Protein AF-A0A4Q4ZM94-F1 (afdb_monomer_lite)

Structure (mmCIF, N/CA/C/O backbone):
data_AF-A0A4Q4ZM94-F1
#
_entry.id   AF-A0A4Q4ZM94-F1
#
loop_
_atom_site.group_PDB
_atom_site.id
_atom_site.type_symbol
_atom_site.label_atom_id
_atom_site.label_alt_id
_atom_site.label_comp_id
_atom_site.label_asym_id
_atom_site.label_entity_id
_atom_site.label_seq_id
_atom_site.pdbx_PDB_ins_code
_atom_site.Cartn_x
_atom_site.Cartn_y
_atom_site.Cartn_z
_atom_site.occupancy
_atom_site.B_iso_or_equiv
_atom_site.auth_seq_id
_atom_site.auth_comp_id
_atom_site.auth_asym_id
_atom_site.auth_atom_id
_atom_site.pdbx_PDB_model_num
ATOM 1 N N . MET A 1 1 ? 15.768 0.809 -56.811 1.00 46.03 1 MET A N 1
ATOM 2 C CA . MET A 1 1 ? 16.230 0.580 -55.424 1.00 46.03 1 MET A CA 1
ATOM 3 C C . MET A 1 1 ? 17.385 1.538 -55.187 1.00 46.03 1 MET A C 1
ATOM 5 O O . MET A 1 1 ? 18.367 1.448 -55.907 1.00 46.03 1 MET A O 1
ATOM 9 N N . SER A 1 2 ? 17.204 2.541 -54.324 1.00 48.97 2 SER A N 1
ATOM 10 C CA . SER A 1 2 ? 18.211 3.587 -54.093 1.00 48.97 2 SER A CA 1
ATOM 11 C C . SER A 1 2 ? 19.224 3.093 -53.065 1.00 48.97 2 SER A C 1
ATOM 13 O O . SER A 1 2 ? 18.814 2.610 -52.009 1.00 48.97 2 SER A O 1
ATOM 15 N N . ASN A 1 3 ? 20.519 3.179 -53.374 1.00 47.28 3 ASN A N 1
ATOM 16 C CA . ASN A 1 3 ? 21.573 2.813 -52.430 1.00 47.28 3 ASN A CA 1
ATOM 17 C C . ASN A 1 3 ? 21.466 3.678 -51.160 1.00 47.28 3 ASN A C 1
ATOM 19 O O . ASN A 1 3 ? 21.222 4.885 -51.272 1.00 47.28 3 ASN A O 1
ATOM 23 N N . PRO A 1 4 ? 21.640 3.098 -49.958 1.00 44.06 4 PRO A N 1
ATOM 24 C CA . PRO A 1 4 ? 21.649 3.871 -48.724 1.00 44.06 4 PRO A CA 1
ATOM 25 C C . PRO A 1 4 ? 22.767 4.916 -48.789 1.00 44.06 4 PRO A C 1
ATOM 27 O O . PRO A 1 4 ? 23.898 4.609 -49.170 1.00 44.06 4 PRO A O 1
ATOM 30 N N . LYS A 1 5 ? 22.437 6.169 -48.447 1.00 54.44 5 LYS A N 1
ATOM 31 C CA . LYS A 1 5 ? 23.435 7.239 -48.333 1.00 54.44 5 LYS A CA 1
ATOM 32 C C . LYS A 1 5 ? 24.509 6.803 -47.325 1.00 54.44 5 LYS A C 1
ATOM 34 O O . LYS A 1 5 ? 24.139 6.319 -46.254 1.00 54.44 5 LYS A O 1
ATOM 39 N N . PRO A 1 6 ? 25.805 6.981 -47.635 1.00 52.34 6 PRO A N 1
ATOM 40 C CA . PRO A 1 6 ? 26.867 6.685 -46.686 1.00 52.34 6 PRO A CA 1
ATOM 41 C C . PRO A 1 6 ? 26.678 7.537 -45.428 1.00 52.34 6 PRO A C 1
ATOM 43 O O . PRO A 1 6 ? 26.369 8.729 -45.517 1.00 52.34 6 PRO A O 1
ATOM 46 N N . LEU A 1 7 ? 26.829 6.903 -44.263 1.00 46.50 7 LEU A N 1
ATOM 47 C CA . LEU A 1 7 ? 26.848 7.604 -42.983 1.00 46.50 7 LEU A CA 1
ATOM 48 C C . LEU A 1 7 ? 27.987 8.638 -43.004 1.00 46.50 7 LEU A C 1
ATOM 50 O O . LEU A 1 7 ? 29.055 8.341 -43.549 1.00 46.50 7 LEU A O 1
ATOM 54 N N . PRO A 1 8 ? 27.774 9.848 -42.459 1.00 54.12 8 PRO A N 1
ATOM 55 C CA . PRO A 1 8 ? 28.824 10.850 -42.387 1.00 54.12 8 PRO A CA 1
ATOM 56 C C . PRO A 1 8 ? 30.014 10.306 -41.593 1.00 54.12 8 PRO A C 1
ATOM 58 O O . PRO A 1 8 ? 29.854 9.622 -40.582 1.00 54.12 8 PRO A O 1
ATOM 61 N N . ASP A 1 9 ? 31.203 10.604 -42.103 1.00 55.50 9 ASP A N 1
ATOM 62 C CA . ASP A 1 9 ? 32.487 10.237 -41.521 1.00 55.50 9 ASP A CA 1
ATOM 63 C C . ASP A 1 9 ? 32.567 10.712 -40.063 1.00 55.50 9 ASP A C 1
ATOM 65 O O . ASP A 1 9 ? 32.476 11.911 -39.792 1.00 55.50 9 ASP A O 1
ATOM 69 N N . ARG A 1 10 ? 32.709 9.763 -39.128 1.00 45.72 10 ARG A N 1
ATOM 70 C CA . ARG A 1 10 ? 32.770 10.018 -37.678 1.00 45.72 10 ARG A CA 1
ATOM 71 C C . ARG A 1 10 ? 33.860 11.023 -37.315 1.00 45.72 10 ARG A C 1
ATOM 73 O O . ARG A 1 10 ? 33.633 11.859 -36.451 1.00 45.72 10 ARG A O 1
ATOM 80 N N . THR A 1 11 ? 34.965 11.027 -38.056 1.00 54.66 11 THR A N 1
ATOM 81 C CA . THR A 1 11 ? 36.080 11.955 -37.821 1.00 54.66 11 THR A CA 1
ATOM 82 C C . THR A 1 11 ? 35.715 13.421 -38.083 1.00 54.66 11 THR A C 1
ATOM 84 O O . THR A 1 11 ? 36.400 14.327 -37.612 1.00 54.66 11 THR A O 1
ATOM 87 N N . LYS A 1 12 ? 34.605 13.683 -38.796 1.00 54.44 12 LYS A N 1
ATOM 88 C CA . LYS A 1 12 ? 34.050 15.030 -39.016 1.00 54.44 12 LYS A CA 1
ATOM 89 C C . LYS A 1 12 ? 33.144 15.533 -37.887 1.00 54.44 12 LYS A C 1
ATOM 91 O O . LYS A 1 12 ? 32.704 16.677 -37.929 1.00 54.44 12 LYS A O 1
ATOM 96 N N . LEU A 1 13 ? 32.826 14.683 -36.912 1.00 49.69 13 LEU A N 1
ATOM 97 C CA . LEU A 1 13 ? 32.015 15.034 -35.741 1.00 49.69 13 LEU A CA 1
ATOM 98 C C . LEU A 1 13 ? 32.873 15.268 -34.492 1.00 49.69 13 LEU A C 1
ATOM 100 O O . LEU A 1 13 ? 32.433 15.990 -33.601 1.00 49.69 13 LEU A O 1
ATOM 104 N N . ASP A 1 14 ? 34.101 14.741 -34.464 1.00 50.81 14 ASP A N 1
ATOM 105 C CA . ASP A 1 14 ? 35.009 14.812 -33.308 1.00 50.81 14 ASP A CA 1
ATOM 106 C C . ASP A 1 14 ? 35.436 16.248 -32.945 1.00 50.81 14 ASP A C 1
ATOM 108 O O . ASP A 1 14 ? 35.835 16.507 -31.822 1.00 50.81 14 ASP A O 1
ATOM 112 N N . HIS A 1 15 ? 35.306 17.215 -33.858 1.00 55.59 15 HIS A N 1
ATOM 113 C CA . HIS A 1 15 ? 35.577 18.640 -33.594 1.00 55.59 15 HIS A CA 1
ATOM 114 C C . HIS A 1 15 ? 34.330 19.464 -33.239 1.00 55.59 15 HIS A C 1
ATOM 116 O O . HIS A 1 15 ? 34.450 20.645 -32.913 1.00 55.59 15 HIS A O 1
ATOM 122 N N . LEU A 1 16 ? 33.129 18.881 -33.330 1.00 50.41 16 LEU A N 1
ATOM 123 C CA . LEU A 1 16 ? 31.867 19.546 -32.970 1.00 50.41 16 LEU A CA 1
ATOM 124 C C . LEU A 1 16 ? 31.443 19.267 -31.525 1.00 50.41 16 LEU A C 1
ATOM 126 O O . LEU A 1 16 ? 30.576 19.963 -30.997 1.00 50.41 16 LEU A O 1
ATOM 130 N N . LEU A 1 17 ? 32.055 18.272 -30.890 1.00 48.59 17 LEU A N 1
ATOM 131 C CA . LEU A 1 17 ? 31.957 18.037 -29.461 1.00 48.59 17 LEU A CA 1
ATOM 132 C C . LEU A 1 17 ? 33.301 18.469 -28.876 1.00 48.59 17 LEU A C 1
ATOM 134 O O . LEU A 1 17 ? 34.297 17.820 -29.177 1.00 48.59 17 LEU A O 1
ATOM 138 N N . PRO A 1 18 ? 33.386 19.579 -28.119 1.00 50.53 18 PRO A N 1
ATOM 139 C CA . PRO A 1 18 ? 34.608 19.853 -27.377 1.00 50.53 18 PRO A CA 1
ATOM 140 C C . PRO A 1 18 ? 34.917 18.625 -26.519 1.00 50.53 18 PRO A C 1
ATOM 142 O O . PRO A 1 18 ? 33.978 18.029 -25.982 1.00 50.53 18 PRO A O 1
ATOM 145 N N . ASP A 1 19 ? 36.199 18.260 -26.422 1.00 46.09 19 ASP A N 1
ATOM 146 C CA . ASP A 1 19 ? 36.710 17.274 -25.470 1.00 46.09 19 ASP A CA 1
ATOM 147 C C . ASP A 1 19 ? 36.310 17.727 -24.062 1.00 46.09 19 ASP A C 1
ATOM 149 O O . ASP A 1 19 ? 37.039 18.414 -23.347 1.00 46.09 19 ASP A O 1
ATOM 153 N N . TYR A 1 20 ? 35.086 17.390 -23.673 1.00 46.75 20 TYR A N 1
ATOM 154 C CA . TYR A 1 20 ? 34.721 17.301 -22.287 1.00 46.75 20 TYR A CA 1
ATOM 155 C C . TYR A 1 20 ? 35.464 16.063 -21.804 1.00 46.75 20 TYR A C 1
ATOM 157 O O . TYR A 1 20 ? 34.941 14.950 -21.857 1.00 46.75 20 TYR A O 1
ATOM 165 N N . ASP A 1 21 ? 36.679 16.281 -21.300 1.00 44.31 21 ASP A N 1
ATOM 166 C CA . ASP A 1 21 ? 37.118 15.586 -20.099 1.00 44.31 21 ASP A CA 1
ATOM 167 C C . ASP A 1 21 ? 36.025 15.860 -19.065 1.00 44.31 21 ASP A C 1
ATOM 169 O O . ASP A 1 21 ? 36.088 16.811 -18.288 1.00 44.31 21 ASP A O 1
ATOM 173 N N . VAL A 1 22 ? 34.941 15.085 -19.129 1.00 45.62 22 VAL A N 1
ATOM 174 C CA . VAL A 1 22 ? 34.092 14.862 -17.978 1.00 45.62 22 VAL A CA 1
ATOM 175 C C . VAL A 1 22 ? 35.078 14.157 -17.059 1.00 45.62 22 VAL A C 1
ATOM 177 O O . VAL A 1 22 ? 35.429 13.010 -17.355 1.00 45.62 22 VAL A O 1
ATOM 180 N N . PRO A 1 23 ? 35.592 14.812 -15.991 1.00 44.03 23 PRO A N 1
ATOM 181 C CA . PRO A 1 23 ? 36.178 14.018 -14.914 1.00 44.03 23 PRO A CA 1
ATOM 182 C C . PRO A 1 23 ? 35.120 12.956 -14.650 1.00 44.03 23 PRO A C 1
ATOM 184 O O . PRO A 1 23 ? 33.963 13.332 -14.698 1.00 44.03 23 PRO A O 1
ATOM 187 N N . GLU A 1 24 ? 35.396 11.673 -14.457 1.00 43.06 24 GLU A N 1
ATOM 188 C CA . GLU A 1 24 ? 34.339 10.857 -13.864 1.00 43.06 24 GLU A CA 1
ATOM 189 C C . GLU A 1 24 ? 34.094 11.488 -12.476 1.00 43.06 24 GLU A C 1
ATOM 191 O O . GLU A 1 24 ? 34.883 11.190 -11.574 1.00 43.06 24 GLU A O 1
ATOM 196 N N . PRO A 1 25 ? 33.053 12.323 -12.183 1.00 44.56 25 PRO A N 1
ATOM 197 C CA . PRO A 1 25 ? 32.464 12.076 -10.900 1.00 44.56 25 PRO A CA 1
ATOM 198 C C . PRO A 1 25 ? 32.023 10.626 -11.077 1.00 44.56 25 PRO A C 1
ATOM 200 O O . PRO A 1 25 ? 31.319 10.295 -12.040 1.00 44.56 25 PRO A O 1
ATOM 203 N N . ALA A 1 26 ? 32.496 9.728 -10.216 1.00 42.19 26 ALA A N 1
ATOM 204 C CA . ALA A 1 26 ? 31.703 8.546 -9.932 1.00 42.19 26 ALA A CA 1
ATOM 205 C C . ALA A 1 26 ? 30.267 9.066 -9.892 1.00 42.19 26 ALA A C 1
ATOM 207 O O . ALA A 1 26 ? 30.047 9.989 -9.115 1.00 42.19 26 ALA A O 1
ATOM 208 N N . LEU A 1 27 ? 29.414 8.672 -10.853 1.00 43.38 27 LEU A N 1
ATOM 209 C CA . LEU A 1 27 ? 28.054 9.192 -11.004 1.00 43.38 27 LEU A CA 1
ATOM 210 C C . LEU A 1 27 ? 27.432 9.072 -9.627 1.00 43.38 27 LEU A C 1
ATOM 212 O O . LEU A 1 27 ? 27.046 7.964 -9.238 1.00 43.38 27 LEU A O 1
ATOM 216 N N . ASP A 1 28 ? 27.501 10.160 -8.861 1.00 47.09 28 ASP A N 1
ATOM 217 C CA . ASP A 1 28 ? 27.367 10.051 -7.422 1.00 47.09 28 ASP A CA 1
ATOM 218 C C . ASP A 1 28 ? 25.927 9.638 -7.277 1.00 47.09 28 ASP A C 1
ATOM 220 O O . ASP A 1 28 ? 25.029 10.283 -7.836 1.00 47.09 28 ASP A O 1
ATOM 224 N N . ARG A 1 29 ? 25.711 8.454 -6.696 1.00 53.53 29 ARG A N 1
ATOM 225 C CA . ARG A 1 29 ? 24.351 7.943 -6.606 1.00 53.53 29 ARG A CA 1
ATOM 226 C C . ARG A 1 29 ? 23.570 9.042 -5.901 1.00 53.53 29 ARG A C 1
ATOM 228 O O . ARG A 1 29 ? 24.022 9.453 -4.830 1.00 53.53 29 ARG A O 1
ATOM 235 N N . PRO A 1 30 ? 22.460 9.521 -6.493 1.00 60.09 30 PRO A N 1
ATOM 236 C CA . PRO A 1 30 ? 21.694 10.597 -5.894 1.00 60.09 30 PRO A CA 1
ATOM 237 C C . PRO A 1 30 ? 21.456 10.236 -4.432 1.00 60.09 30 PRO A C 1
ATOM 239 O O . PRO A 1 30 ? 21.175 9.069 -4.112 1.00 60.09 30 PRO A O 1
ATOM 242 N N . THR A 1 31 ? 21.654 11.205 -3.542 1.00 66.44 31 THR A N 1
ATOM 243 C CA . THR A 1 31 ? 21.471 10.979 -2.111 1.00 66.44 31 THR A CA 1
ATOM 244 C C . THR A 1 31 ? 20.039 10.493 -1.855 1.00 66.44 31 THR A C 1
ATOM 246 O O . THR A 1 31 ? 19.162 10.583 -2.717 1.00 66.44 31 THR A O 1
ATOM 249 N N . SER A 1 32 ? 19.745 9.956 -0.668 1.00 66.38 32 SER A N 1
ATOM 250 C CA . SER A 1 32 ? 18.358 9.589 -0.327 1.00 66.38 32 SER A CA 1
ATOM 251 C C . SER A 1 32 ? 17.373 10.748 -0.517 1.00 66.38 32 SER A C 1
ATOM 253 O O . SER A 1 32 ? 16.194 10.525 -0.798 1.00 66.38 32 SER A O 1
ATOM 255 N N . ASP A 1 33 ? 17.870 11.973 -0.360 1.00 69.25 33 ASP A N 1
ATOM 256 C CA . ASP A 1 33 ? 17.103 13.206 -0.422 1.00 69.25 33 ASP A CA 1
ATOM 257 C C . ASP A 1 33 ? 16.771 13.541 -1.874 1.00 69.25 33 ASP A C 1
ATOM 259 O O . ASP A 1 33 ? 15.589 13.667 -2.202 1.00 69.25 33 ASP A O 1
ATOM 263 N N . ASP A 1 34 ? 17.785 13.494 -2.739 1.00 81.56 34 ASP A N 1
ATOM 264 C CA . ASP A 1 34 ? 17.640 13.645 -4.188 1.00 81.56 34 ASP A CA 1
ATOM 265 C C . ASP A 1 34 ? 16.718 12.561 -4.766 1.00 81.56 34 ASP A C 1
ATOM 267 O O . ASP A 1 34 ? 15.866 12.830 -5.608 1.00 81.56 34 ASP A O 1
ATOM 271 N N . ARG A 1 35 ? 16.829 11.315 -4.285 1.00 88.00 35 ARG A N 1
ATOM 272 C CA . ARG A 1 35 ? 15.989 10.200 -4.756 1.00 88.00 35 ARG A CA 1
ATOM 273 C C . ARG A 1 35 ? 14.516 10.393 -4.397 1.00 88.00 35 ARG A C 1
ATOM 275 O O . ARG A 1 35 ? 13.655 10.066 -5.212 1.00 88.00 35 ARG A O 1
ATOM 282 N N . LEU A 1 36 ? 14.204 10.898 -3.198 1.00 90.81 36 LEU A N 1
ATOM 283 C CA . LEU A 1 36 ? 12.814 11.181 -2.821 1.0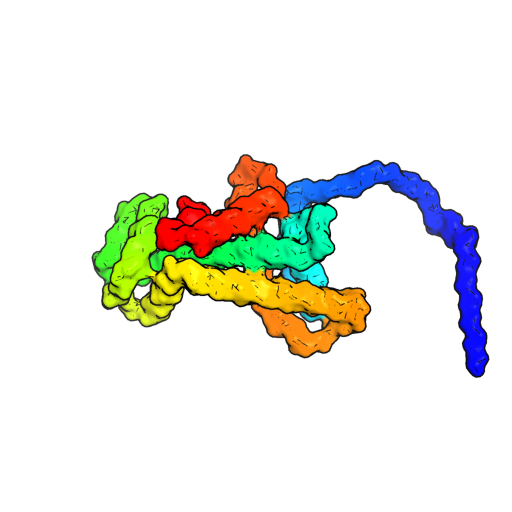0 90.81 36 LEU A CA 1
ATOM 284 C C . LEU A 1 36 ? 12.243 12.351 -3.624 1.00 90.81 36 LEU A C 1
ATOM 286 O O . LEU A 1 36 ? 11.105 12.265 -4.079 1.00 90.81 36 LEU A O 1
ATOM 290 N N . GLU A 1 37 ? 13.011 13.422 -3.790 1.00 90.75 37 GLU A N 1
ATOM 291 C CA . GLU A 1 37 ? 12.590 14.587 -4.568 1.00 90.75 37 GLU A CA 1
ATOM 292 C C . GLU A 1 37 ? 12.308 14.197 -6.023 1.00 90.75 37 GLU A C 1
ATOM 294 O O . GLU A 1 37 ? 11.180 14.360 -6.493 1.00 90.75 37 GLU A O 1
ATOM 299 N N . VAL A 1 38 ? 13.257 13.516 -6.675 1.00 91.56 38 VAL A N 1
ATOM 300 C CA . VAL A 1 38 ? 13.094 12.977 -8.036 1.00 91.56 38 VAL A CA 1
ATOM 301 C C . VAL A 1 38 ? 11.876 12.058 -8.136 1.00 91.56 38 VAL A C 1
ATOM 303 O O . VAL A 1 38 ? 11.132 12.112 -9.118 1.00 91.56 38 VAL A O 1
ATOM 306 N N . ALA A 1 39 ? 11.634 11.211 -7.132 1.00 94.50 39 ALA A N 1
ATOM 307 C CA . ALA A 1 39 ? 10.471 10.332 -7.103 1.00 94.50 39 ALA A CA 1
ATOM 308 C C . ALA A 1 39 ? 9.145 11.106 -7.057 1.00 94.50 39 ALA A C 1
ATOM 310 O O . ALA A 1 39 ? 8.213 10.753 -7.786 1.00 94.50 39 ALA A O 1
ATOM 311 N N . VAL A 1 40 ? 9.062 12.147 -6.222 1.00 94.25 40 VAL A N 1
ATOM 312 C CA . VAL A 1 40 ? 7.880 13.013 -6.095 1.00 94.25 40 VAL A CA 1
ATOM 313 C C . VAL A 1 40 ? 7.627 13.775 -7.394 1.00 94.25 40 VAL A C 1
ATOM 315 O O . VAL A 1 40 ? 6.503 13.748 -7.901 1.00 94.25 40 VAL A O 1
ATOM 318 N N . GLU A 1 41 ? 8.659 14.388 -7.970 1.00 94.44 41 GLU A N 1
ATOM 319 C CA . GLU A 1 41 ? 8.564 15.104 -9.247 1.00 94.44 41 GLU A CA 1
ATOM 320 C C . GLU A 1 41 ? 8.141 14.172 -10.388 1.00 94.44 41 GLU A C 1
ATOM 322 O O . GLU A 1 41 ? 7.242 14.494 -11.166 1.00 94.44 41 GLU A O 1
ATOM 327 N N . SER A 1 42 ? 8.717 12.968 -10.444 1.00 95.19 42 SER A N 1
ATOM 328 C CA . SER A 1 42 ? 8.389 11.961 -11.460 1.00 95.19 42 SER A CA 1
ATOM 329 C C . SER A 1 42 ? 6.927 11.516 -11.383 1.00 95.19 42 SER A C 1
ATOM 331 O O . SER A 1 42 ? 6.277 11.356 -12.417 1.00 95.19 42 SER A O 1
ATOM 333 N N . ILE A 1 43 ? 6.367 11.357 -10.177 1.00 95.88 43 ILE A N 1
ATOM 334 C CA . ILE A 1 43 ? 4.939 11.046 -10.002 1.00 95.88 43 ILE A CA 1
ATOM 335 C C . ILE A 1 43 ? 4.068 12.204 -10.500 1.00 95.88 43 ILE A C 1
ATOM 337 O O . ILE A 1 43 ? 3.089 11.971 -11.213 1.00 95.88 43 ILE A O 1
ATOM 341 N N . GLN A 1 44 ? 4.405 13.447 -10.147 1.00 94.94 44 GLN A N 1
ATOM 342 C CA . GLN A 1 44 ? 3.649 14.623 -10.590 1.00 94.94 44 GLN A CA 1
ATOM 343 C C . GLN A 1 44 ? 3.663 14.746 -12.117 1.00 94.94 44 GLN A C 1
ATOM 345 O O . GLN A 1 44 ? 2.610 14.903 -12.740 1.00 94.94 44 GLN A O 1
ATOM 350 N N . ALA A 1 45 ? 4.836 14.585 -12.729 1.00 94.62 45 ALA A N 1
ATOM 351 C CA . ALA A 1 45 ? 4.991 14.584 -14.175 1.00 94.62 45 ALA A CA 1
ATOM 352 C C . ALA A 1 45 ? 4.214 13.431 -14.836 1.00 94.62 45 ALA A C 1
ATOM 354 O O . ALA A 1 45 ? 3.558 13.639 -15.859 1.00 94.62 45 ALA A O 1
ATOM 355 N N . ALA A 1 46 ? 4.198 12.236 -14.233 1.00 95.56 46 ALA A N 1
ATOM 356 C CA . ALA A 1 46 ? 3.412 11.104 -14.722 1.00 95.56 46 ALA A CA 1
ATOM 357 C C . ALA A 1 46 ? 1.906 11.390 -14.742 1.00 95.56 46 ALA A C 1
ATOM 359 O O . ALA A 1 46 ? 1.237 11.083 -15.731 1.00 95.56 46 ALA A O 1
ATOM 360 N N . ILE A 1 47 ? 1.378 12.002 -13.679 1.00 93.25 47 ILE A N 1
ATOM 361 C CA . ILE A 1 47 ? -0.039 12.379 -13.584 1.00 93.25 47 ILE A CA 1
ATOM 362 C C . ILE A 1 47 ? -0.407 13.388 -14.679 1.00 93.25 47 ILE A C 1
ATOM 364 O O . ILE A 1 47 ? -1.472 13.263 -15.283 1.00 93.25 47 ILE A O 1
ATOM 368 N N . LEU A 1 48 ? 0.471 14.356 -14.957 1.00 94.25 48 LEU A N 1
ATOM 369 C CA . LEU A 1 48 ? 0.241 15.382 -15.977 1.00 94.25 48 LEU A CA 1
ATOM 370 C C . LEU A 1 48 ? 0.347 14.837 -17.407 1.00 94.25 48 LEU A C 1
ATOM 372 O O . LEU A 1 48 ? -0.464 15.195 -18.258 1.00 94.25 48 LEU A O 1
ATOM 376 N N . ALA A 1 49 ? 1.333 13.981 -17.684 1.00 91.94 49 ALA A N 1
ATOM 377 C CA . ALA A 1 49 ? 1.584 13.483 -19.034 1.00 91.94 49 ALA A CA 1
ATOM 378 C C . ALA A 1 49 ? 0.590 12.393 -19.468 1.00 91.94 49 ALA A C 1
ATOM 380 O O . ALA A 1 49 ? 0.162 12.361 -20.623 1.00 91.94 49 ALA A O 1
ATOM 381 N N . GLY A 1 50 ? 0.240 11.475 -18.560 1.00 90.12 50 GLY A N 1
ATOM 382 C CA . GLY A 1 50 ? -0.557 10.292 -18.884 1.00 90.12 50 GLY A CA 1
ATOM 383 C C . GLY A 1 50 ? 0.128 9.329 -19.872 1.00 90.12 50 GLY A C 1
ATOM 384 O O . GLY A 1 50 ? 1.311 9.449 -20.205 1.00 90.12 50 GLY A O 1
ATOM 385 N N . GLY A 1 51 ? -0.630 8.326 -20.328 1.00 92.44 51 GLY A N 1
ATOM 386 C CA . GLY A 1 51 ? -0.230 7.416 -21.406 1.00 92.44 51 GLY A CA 1
ATOM 387 C C . GLY A 1 51 ? 1.156 6.781 -21.236 1.00 92.44 51 GLY A C 1
ATOM 388 O O . GLY A 1 51 ? 1.549 6.348 -20.153 1.00 92.44 51 GLY A O 1
ATOM 389 N N . ALA A 1 52 ? 1.894 6.677 -22.341 1.00 94.06 52 ALA A N 1
ATOM 390 C CA . ALA A 1 52 ? 3.171 5.971 -22.374 1.00 94.06 52 ALA A CA 1
ATOM 391 C C . ALA A 1 52 ? 4.250 6.626 -21.492 1.00 94.06 52 ALA A C 1
ATOM 393 O O . ALA A 1 52 ? 5.006 5.933 -20.809 1.00 94.06 52 ALA A O 1
ATOM 394 N N . ALA A 1 53 ? 4.279 7.960 -21.467 1.00 94.31 53 ALA A N 1
ATOM 395 C CA . ALA A 1 53 ? 5.218 8.725 -20.659 1.00 94.31 53 ALA A CA 1
ATOM 396 C C . ALA A 1 53 ? 4.993 8.478 -19.158 1.00 94.31 53 ALA A C 1
ATOM 398 O O . ALA A 1 53 ? 5.952 8.234 -18.426 1.00 94.31 53 ALA A O 1
ATOM 399 N N . ALA A 1 54 ? 3.731 8.440 -18.713 1.00 96.06 54 ALA A N 1
ATOM 400 C CA . ALA A 1 54 ? 3.389 8.135 -17.326 1.00 96.06 54 ALA A CA 1
ATOM 401 C C . ALA A 1 54 ? 3.886 6.755 -16.883 1.00 96.06 54 ALA A C 1
ATOM 403 O O . ALA A 1 54 ? 4.430 6.630 -15.791 1.00 96.06 54 ALA A O 1
ATOM 404 N N . ALA A 1 55 ? 3.761 5.724 -17.725 1.00 96.12 55 ALA A N 1
ATOM 405 C CA . ALA A 1 55 ? 4.265 4.393 -17.377 1.00 96.12 55 ALA A CA 1
ATOM 406 C C . ALA A 1 55 ? 5.790 4.370 -17.208 1.00 96.12 55 ALA A C 1
ATOM 408 O O . ALA A 1 55 ? 6.291 3.728 -16.285 1.00 96.12 55 ALA A O 1
ATOM 409 N N . GLY A 1 56 ? 6.518 5.082 -18.075 1.00 94.81 56 GLY A N 1
ATOM 410 C CA . GLY A 1 56 ? 7.968 5.233 -17.958 1.00 94.81 56 GLY A CA 1
ATOM 411 C C . GLY A 1 56 ? 8.372 5.937 -16.663 1.00 94.81 56 GLY A C 1
ATOM 412 O O . GLY A 1 56 ? 9.203 5.416 -15.925 1.00 94.81 56 GLY A O 1
ATOM 413 N N . MET A 1 57 ? 7.740 7.073 -16.358 1.00 96.44 57 MET A N 1
ATOM 414 C CA . MET A 1 57 ? 8.040 7.868 -15.163 1.00 96.44 57 MET A CA 1
ATOM 415 C C . MET A 1 57 ? 7.678 7.146 -13.862 1.00 96.44 57 MET A C 1
ATOM 417 O O . MET A 1 57 ? 8.496 7.102 -12.951 1.00 96.44 57 MET A O 1
ATOM 421 N N . LEU A 1 58 ? 6.509 6.499 -13.784 1.00 97.62 58 LEU A N 1
ATOM 422 C CA . LEU A 1 58 ? 6.122 5.722 -12.599 1.00 97.62 58 LEU A CA 1
ATOM 423 C C . LEU A 1 58 ? 7.081 4.556 -12.343 1.00 97.62 58 LEU A C 1
ATOM 425 O O . LEU A 1 58 ? 7.413 4.274 -11.195 1.00 97.62 58 LEU A O 1
ATOM 429 N N . TRP A 1 59 ? 7.539 3.872 -13.396 1.00 97.19 59 TRP A N 1
ATOM 430 C CA . TRP A 1 59 ? 8.527 2.808 -13.228 1.00 97.19 59 TRP A CA 1
ATOM 431 C C . TRP A 1 59 ? 9.900 3.359 -12.832 1.00 97.19 59 TRP A C 1
ATOM 433 O O . TRP A 1 59 ? 10.549 2.795 -11.955 1.00 97.19 59 TRP A O 1
ATOM 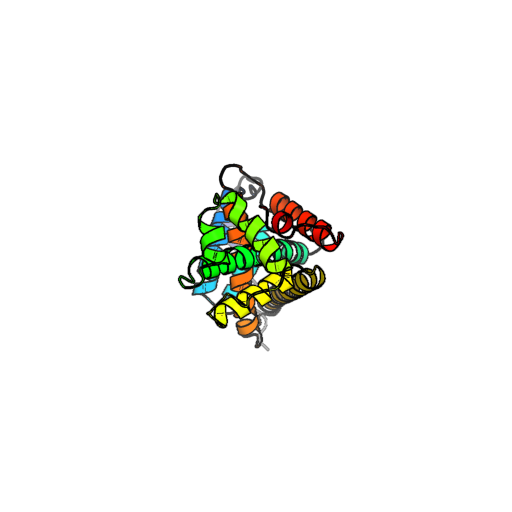443 N N . ALA A 1 60 ? 10.313 4.491 -13.409 1.00 94.44 60 ALA A N 1
ATOM 444 C CA . ALA A 1 60 ? 11.539 5.174 -13.012 1.00 94.44 60 ALA A CA 1
ATOM 445 C C . ALA A 1 60 ? 11.505 5.579 -11.531 1.00 94.44 60 ALA A C 1
ATOM 447 O O . ALA A 1 60 ? 12.505 5.400 -10.847 1.00 94.44 60 ALA A O 1
ATOM 448 N N . THR A 1 61 ? 10.359 6.021 -10.998 1.00 96.69 61 THR A N 1
ATOM 449 C CA . THR A 1 61 ? 10.166 6.254 -9.556 1.00 96.69 61 THR A CA 1
ATOM 450 C C . THR A 1 61 ? 10.427 4.989 -8.732 1.00 96.69 61 THR A C 1
ATOM 452 O O . THR A 1 61 ? 11.151 5.036 -7.735 1.00 96.69 61 THR A O 1
ATOM 455 N N . VAL A 1 62 ? 9.859 3.850 -9.146 1.00 96.88 62 VAL A N 1
ATOM 456 C CA . VAL A 1 62 ? 10.041 2.557 -8.464 1.00 96.88 62 VAL A CA 1
ATOM 457 C C . VAL A 1 62 ? 11.513 2.140 -8.468 1.00 96.88 62 VAL A C 1
ATOM 459 O O . VAL A 1 62 ? 12.051 1.779 -7.425 1.00 96.88 62 VAL A O 1
ATOM 462 N N . GLU A 1 63 ? 12.189 2.221 -9.614 1.00 94.06 63 GLU A N 1
ATOM 463 C CA . GLU A 1 63 ? 13.614 1.889 -9.725 1.00 94.06 63 GLU A CA 1
ATOM 464 C C . GLU A 1 63 ? 14.494 2.868 -8.946 1.00 94.06 63 GLU A C 1
ATOM 466 O O . GLU A 1 63 ? 15.427 2.442 -8.263 1.00 94.06 63 GLU A O 1
ATOM 471 N N . CYS A 1 64 ? 14.173 4.162 -9.012 1.00 92.31 64 CYS A N 1
ATOM 472 C CA . CYS A 1 64 ? 14.900 5.220 -8.330 1.00 92.31 64 CYS A CA 1
ATOM 473 C C . CYS A 1 64 ? 14.909 4.985 -6.828 1.00 92.31 64 CYS A C 1
ATOM 475 O O . CYS A 1 64 ? 15.973 5.089 -6.239 1.00 92.31 64 CYS A O 1
ATOM 477 N N . LEU A 1 65 ? 13.790 4.616 -6.200 1.00 92.94 65 LEU A N 1
ATOM 478 C CA . LEU A 1 65 ? 13.734 4.406 -4.748 1.00 92.94 65 LEU A CA 1
ATOM 479 C C . LEU A 1 65 ? 14.077 2.980 -4.325 1.00 92.94 65 LEU A C 1
ATOM 481 O O . LEU A 1 65 ? 14.779 2.780 -3.342 1.00 92.94 65 LEU A O 1
ATOM 485 N N . PHE A 1 66 ? 13.614 1.974 -5.054 1.00 93.62 66 PHE A N 1
ATOM 486 C CA . PHE A 1 66 ? 13.618 0.599 -4.555 1.00 93.62 66 PHE A CA 1
ATOM 487 C C . PHE A 1 66 ? 14.513 -0.335 -5.363 1.00 93.62 66 PHE A C 1
ATOM 489 O O . PHE A 1 66 ? 14.515 -1.536 -5.106 1.00 93.62 66 PHE A O 1
ATOM 496 N N . GLY A 1 67 ? 15.273 0.173 -6.336 1.00 91.31 67 GLY A N 1
ATOM 497 C CA . GLY A 1 67 ? 16.277 -0.594 -7.072 1.00 91.31 67 GLY A CA 1
ATOM 498 C C . GLY A 1 67 ? 17.592 -0.767 -6.306 1.00 91.31 67 GLY A C 1
ATOM 499 O O . GLY A 1 67 ? 18.047 0.139 -5.606 1.00 91.31 67 GLY A O 1
ATOM 500 N N . SER A 1 68 ? 18.223 -1.926 -6.485 1.00 87.31 68 SER A N 1
ATOM 501 C CA . SER A 1 68 ? 19.584 -2.236 -6.047 1.00 87.31 68 SER A CA 1
ATOM 502 C C . SER A 1 68 ? 20.481 -2.517 -7.253 1.00 87.31 68 SER A C 1
ATOM 504 O O . SER A 1 68 ? 20.041 -3.050 -8.272 1.00 87.31 68 SER A O 1
ATOM 506 N N . ALA A 1 69 ? 21.771 -2.199 -7.138 1.00 81.94 69 ALA A N 1
ATOM 507 C CA . ALA A 1 69 ? 22.755 -2.542 -8.167 1.00 81.94 69 ALA A CA 1
ATOM 508 C C . ALA A 1 69 ? 22.990 -4.059 -8.293 1.00 81.94 69 ALA A C 1
ATOM 510 O O . ALA A 1 69 ? 23.453 -4.507 -9.335 1.00 81.94 69 ALA A O 1
ATOM 511 N N . GLY A 1 70 ? 22.668 -4.830 -7.248 1.00 82.38 70 GLY A N 1
ATOM 512 C CA . GLY A 1 70 ? 22.784 -6.291 -7.234 1.00 82.38 70 GLY A CA 1
ATOM 513 C C . GLY A 1 70 ? 21.514 -7.037 -7.650 1.00 82.38 70 GLY A C 1
ATOM 514 O O . GLY A 1 70 ? 21.491 -8.258 -7.553 1.00 82.38 70 GLY A O 1
ATOM 515 N N . ASP A 1 71 ? 20.451 -6.341 -8.067 1.00 87.12 71 ASP A N 1
ATOM 516 C CA . ASP A 1 71 ? 19.229 -7.019 -8.503 1.00 87.12 71 ASP A CA 1
ATOM 517 C C . ASP A 1 71 ? 19.464 -7.769 -9.824 1.00 87.12 71 ASP A C 1
ATOM 519 O O . ASP A 1 71 ? 19.768 -7.157 -10.851 1.00 87.12 71 ASP A O 1
ATOM 523 N N . GLU A 1 72 ? 19.247 -9.086 -9.821 1.00 81.19 72 GLU A N 1
ATOM 524 C CA . GLU A 1 72 ? 19.359 -9.932 -11.022 1.00 81.19 72 GLU A CA 1
ATOM 525 C C . GLU A 1 72 ? 18.333 -9.562 -12.103 1.00 81.19 72 GLU A C 1
ATOM 527 O O . GLU A 1 72 ? 18.560 -9.751 -13.298 1.00 81.19 72 GLU A O 1
ATOM 532 N N . ASN A 1 73 ? 17.187 -9.012 -11.693 1.00 86.19 73 ASN A N 1
ATOM 533 C CA . ASN A 1 73 ? 16.173 -8.497 -12.595 1.00 86.19 73 ASN A CA 1
ATOM 534 C C . ASN A 1 73 ? 15.602 -7.173 -12.073 1.00 86.19 73 ASN A C 1
ATOM 536 O O . ASN A 1 73 ? 15.510 -6.930 -10.873 1.00 86.19 73 ASN A O 1
ATOM 540 N N . LYS A 1 74 ? 15.153 -6.311 -12.991 1.00 83.81 74 LYS A N 1
ATOM 541 C CA . LYS A 1 74 ? 14.535 -5.030 -12.617 1.00 83.81 74 LYS A CA 1
ATOM 542 C C . LYS A 1 74 ? 13.207 -5.193 -11.882 1.00 83.81 74 LYS A C 1
ATOM 544 O O . LYS A 1 74 ? 12.737 -4.235 -11.291 1.00 83.81 74 LYS A O 1
ATOM 549 N N . LEU A 1 75 ? 12.602 -6.379 -11.896 1.00 92.12 75 LEU A N 1
ATOM 550 C CA . LEU A 1 75 ? 11.321 -6.614 -11.242 1.00 92.12 75 LEU A CA 1
ATOM 551 C C . LEU A 1 75 ? 11.433 -6.651 -9.710 1.00 92.12 75 LEU A C 1
ATOM 553 O O . LEU A 1 75 ? 10.448 -6.336 -9.044 1.00 92.12 75 LEU A O 1
ATOM 557 N N . ALA A 1 76 ? 12.619 -6.931 -9.163 1.00 93.44 76 ALA A N 1
ATOM 558 C CA . ALA A 1 76 ? 12.887 -6.914 -7.725 1.00 93.44 76 ALA A CA 1
ATOM 559 C C . ALA A 1 76 ? 12.537 -5.567 -7.057 1.00 93.44 76 ALA A C 1
ATOM 561 O O . ALA A 1 76 ? 12.026 -5.538 -5.937 1.00 93.44 76 ALA A O 1
ATOM 562 N N . SER A 1 77 ? 12.732 -4.439 -7.753 1.00 94.25 77 SER A N 1
ATOM 563 C CA . SER A 1 77 ? 12.305 -3.122 -7.252 1.00 94.25 77 SER A CA 1
ATOM 564 C C . SER A 1 77 ? 10.780 -3.010 -7.157 1.00 94.25 77 SER A C 1
ATOM 566 O O . SER A 1 77 ? 10.259 -2.433 -6.205 1.00 94.25 77 SER A O 1
ATOM 568 N N . GLY A 1 78 ? 10.056 -3.615 -8.103 1.00 95.94 78 GLY A N 1
ATOM 569 C CA . GLY A 1 78 ? 8.598 -3.707 -8.092 1.00 95.94 78 GLY A CA 1
ATOM 570 C C . GLY A 1 78 ? 8.061 -4.606 -6.978 1.00 95.94 78 GLY A C 1
ATOM 571 O O . GLY A 1 78 ? 7.011 -4.306 -6.421 1.00 95.94 78 GLY A O 1
ATOM 572 N N . GLU A 1 79 ? 8.780 -5.672 -6.623 1.00 96.31 79 GLU A N 1
ATOM 573 C CA . GLU A 1 79 ? 8.442 -6.540 -5.485 1.00 96.31 79 GLU A CA 1
ATOM 574 C C . GLU A 1 79 ? 8.580 -5.794 -4.158 1.00 96.31 79 GLU A C 1
ATOM 576 O O . GLU A 1 79 ? 7.615 -5.711 -3.400 1.00 96.31 79 GLU A O 1
ATOM 581 N N . ARG A 1 80 ? 9.713 -5.119 -3.939 1.00 96.00 80 ARG A N 1
ATOM 582 C CA . ARG A 1 80 ? 9.912 -4.273 -2.752 1.00 96.00 80 ARG A CA 1
ATOM 583 C C . ARG A 1 80 ? 8.900 -3.127 -2.681 1.00 96.00 80 ARG A C 1
ATOM 585 O O . ARG A 1 80 ? 8.333 -2.862 -1.625 1.00 96.00 80 ARG A O 1
ATOM 592 N N . ALA A 1 81 ? 8.608 -2.474 -3.807 1.00 97.25 81 ALA A N 1
ATOM 593 C CA . ALA A 1 81 ? 7.576 -1.440 -3.863 1.00 97.25 81 ALA A CA 1
ATOM 594 C C . ALA A 1 81 ? 6.176 -1.985 -3.538 1.00 97.25 81 ALA A C 1
ATOM 596 O O . ALA A 1 81 ? 5.388 -1.281 -2.906 1.00 97.25 81 ALA A O 1
ATOM 597 N N . ALA A 1 82 ? 5.864 -3.222 -3.941 1.00 98.06 82 ALA A N 1
ATOM 598 C CA . ALA A 1 82 ? 4.596 -3.862 -3.611 1.00 98.06 82 ALA A CA 1
ATOM 599 C C . ALA A 1 82 ? 4.462 -4.104 -2.104 1.00 98.06 82 ALA A C 1
ATOM 601 O O . ALA A 1 82 ? 3.399 -3.843 -1.542 1.00 98.06 82 ALA A O 1
ATOM 602 N N . ASP A 1 83 ? 5.533 -4.538 -1.442 1.00 97.31 83 ASP A N 1
ATOM 603 C CA . ASP A 1 83 ? 5.540 -4.760 0.007 1.00 97.31 83 ASP A CA 1
ATOM 604 C C . ASP A 1 83 ? 5.325 -3.445 0.768 1.00 97.31 83 ASP A C 1
ATOM 606 O O . ASP A 1 83 ? 4.427 -3.344 1.610 1.00 97.31 83 ASP A O 1
ATOM 610 N N . VAL A 1 84 ? 6.064 -2.394 0.391 1.00 97.12 84 VAL A N 1
ATOM 611 C CA . VAL A 1 84 ? 5.902 -1.048 0.964 1.00 97.12 84 VAL A CA 1
ATOM 612 C C . VAL A 1 84 ? 4.480 -0.521 0.736 1.00 97.12 84 VAL A C 1
ATOM 614 O O . VAL A 1 84 ? 3.859 0.002 1.663 1.00 97.12 84 VAL A O 1
ATOM 617 N N . ALA A 1 85 ? 3.939 -0.657 -0.479 1.00 97.69 85 ALA A N 1
ATOM 618 C CA . ALA A 1 85 ? 2.582 -0.215 -0.803 1.00 97.69 85 ALA A CA 1
ATOM 619 C C . ALA A 1 85 ? 1.510 -1.008 -0.039 1.00 97.69 85 ALA A C 1
ATOM 621 O O . ALA A 1 85 ? 0.514 -0.425 0.384 1.00 97.69 85 ALA A O 1
ATOM 622 N N . THR A 1 86 ? 1.722 -2.306 0.186 1.00 96.94 86 THR A N 1
ATOM 623 C CA . THR A 1 86 ? 0.816 -3.161 0.972 1.00 96.94 86 THR A CA 1
ATOM 624 C C . THR A 1 86 ? 0.746 -2.681 2.419 1.00 96.94 86 THR A C 1
ATOM 626 O O . THR A 1 86 ? -0.343 -2.458 2.947 1.00 96.94 86 THR A O 1
ATOM 629 N N . ILE A 1 87 ? 1.898 -2.426 3.047 1.00 94.81 87 ILE A N 1
ATOM 630 C CA . ILE A 1 87 ? 1.947 -1.877 4.410 1.00 94.81 87 ILE A CA 1
ATOM 631 C C . ILE A 1 87 ? 1.330 -0.474 4.461 1.00 94.81 87 ILE A C 1
ATOM 633 O O . ILE A 1 87 ? 0.562 -0.159 5.374 1.00 94.81 87 ILE A O 1
ATOM 637 N N . ALA A 1 88 ? 1.619 0.370 3.466 1.00 94.81 88 ALA A N 1
ATOM 638 C CA . ALA A 1 88 ? 1.025 1.699 3.359 1.00 94.81 88 ALA A CA 1
ATOM 639 C C . ALA A 1 88 ? -0.509 1.636 3.275 1.00 94.81 88 ALA A C 1
ATOM 641 O O . ALA A 1 88 ? -1.186 2.443 3.915 1.00 94.81 88 ALA A O 1
ATOM 642 N N . TRP A 1 89 ? -1.047 0.666 2.532 1.00 94.69 89 TRP A N 1
ATOM 643 C CA . TRP A 1 89 ? -2.480 0.426 2.405 1.00 94.69 89 TRP A CA 1
ATOM 644 C C . TRP A 1 89 ? -3.101 0.011 3.737 1.00 94.69 89 TRP A C 1
ATOM 646 O O . TRP A 1 89 ? -4.034 0.663 4.199 1.00 94.69 89 TRP A O 1
ATOM 656 N N . VAL A 1 90 ? -2.551 -1.014 4.397 1.00 93.31 90 VAL A N 1
ATOM 657 C CA . VAL A 1 90 ? -3.029 -1.484 5.711 1.00 93.31 90 VAL A CA 1
ATOM 658 C C . VAL A 1 90 ? -3.042 -0.335 6.719 1.00 93.31 90 VAL A C 1
ATOM 660 O O . VAL A 1 90 ? -4.041 -0.089 7.400 1.00 93.31 90 VAL A O 1
ATOM 663 N N . ARG A 1 91 ? -1.949 0.433 6.770 1.00 92.44 91 ARG A N 1
ATOM 664 C CA . ARG A 1 91 ? -1.844 1.618 7.622 1.00 92.44 91 ARG A CA 1
ATOM 665 C C . ARG A 1 91 ? -2.919 2.646 7.271 1.00 92.44 91 ARG A C 1
ATOM 667 O O . ARG A 1 91 ? -3.562 3.182 8.174 1.00 92.44 91 ARG A O 1
ATOM 674 N N . TYR A 1 92 ? -3.119 2.951 5.991 1.00 92.31 92 TYR A N 1
ATOM 675 C CA . TYR A 1 92 ? -4.149 3.893 5.560 1.00 92.31 92 TYR A CA 1
ATOM 676 C C . TYR A 1 92 ? -5.544 3.440 5.996 1.00 92.31 92 TYR A C 1
ATOM 678 O O . TYR A 1 92 ? -6.250 4.226 6.628 1.00 92.31 92 TYR A O 1
ATOM 686 N N . ASP A 1 93 ? -5.911 2.186 5.734 1.00 92.19 93 ASP A N 1
ATOM 687 C CA . ASP A 1 93 ? -7.226 1.638 6.069 1.00 92.19 93 ASP A CA 1
ATOM 688 C C . ASP A 1 93 ? -7.507 1.709 7.568 1.00 92.19 93 ASP A C 1
ATOM 690 O O . ASP A 1 93 ? -8.590 2.148 7.970 1.00 92.19 93 ASP A O 1
ATOM 694 N N . LEU A 1 94 ? -6.513 1.381 8.399 1.00 91.38 94 LEU A N 1
ATOM 695 C CA . LEU A 1 94 ? -6.607 1.501 9.852 1.00 91.38 94 LEU A CA 1
ATOM 696 C C . LEU A 1 94 ? -6.910 2.942 10.291 1.00 91.38 94 LEU A C 1
ATOM 698 O O . LEU A 1 94 ? -7.885 3.188 11.003 1.00 91.38 94 LEU A O 1
ATOM 702 N N . ASN A 1 95 ? -6.114 3.921 9.846 1.00 92.06 95 ASN A N 1
ATOM 703 C CA . ASN A 1 95 ? -6.305 5.320 10.256 1.00 92.06 95 ASN A CA 1
ATOM 704 C C . ASN A 1 95 ? -7.571 5.936 9.675 1.00 92.06 95 ASN A C 1
ATOM 706 O O . ASN A 1 95 ? -8.248 6.717 10.348 1.00 92.06 95 ASN A O 1
ATOM 710 N N . HIS A 1 96 ? -7.869 5.635 8.412 1.00 92.50 96 HIS A N 1
ATOM 711 C CA . HIS A 1 96 ? -9.024 6.183 7.724 1.00 92.50 96 HIS A CA 1
ATOM 712 C C . HIS A 1 96 ? -10.310 5.695 8.387 1.00 92.50 96 HIS A C 1
ATOM 714 O O . HIS A 1 96 ? -11.192 6.506 8.686 1.00 92.50 96 HIS A O 1
ATOM 720 N N . THR A 1 97 ? -10.381 4.397 8.688 1.00 92.19 97 THR A N 1
ATOM 721 C CA . THR A 1 97 ? -11.531 3.779 9.353 1.00 92.19 97 THR A CA 1
ATOM 722 C C . THR A 1 97 ? -11.663 4.257 10.797 1.00 92.19 97 THR A C 1
ATOM 724 O O . THR A 1 97 ? -12.752 4.674 11.192 1.00 92.19 97 THR A O 1
ATOM 727 N N . LEU A 1 98 ? -10.560 4.314 11.557 1.00 92.00 98 LEU A N 1
ATOM 728 C CA . LEU A 1 98 ? -10.535 4.913 12.896 1.00 92.00 98 LEU A CA 1
ATOM 729 C C . LEU A 1 98 ? -11.068 6.353 12.865 1.00 92.00 98 LEU A C 1
ATOM 731 O O . LEU A 1 98 ? -11.962 6.717 13.627 1.00 92.00 98 LEU A O 1
ATOM 735 N N . GLY A 1 99 ? -10.563 7.179 11.948 1.00 91.00 99 GLY A N 1
ATOM 736 C CA . GLY A 1 99 ? -11.011 8.559 11.791 1.00 91.00 99 GLY A CA 1
ATOM 737 C C . GLY A 1 99 ? -12.488 8.670 11.406 1.00 91.00 99 GLY A C 1
ATOM 738 O O . GLY A 1 99 ? -13.178 9.568 11.888 1.00 91.00 99 GLY A O 1
ATOM 739 N N . ALA A 1 100 ? -12.987 7.774 10.552 1.00 90.25 100 ALA A N 1
ATOM 740 C CA . ALA A 1 100 ? -14.395 7.732 10.167 1.00 90.25 100 ALA A CA 1
ATOM 741 C C . ALA A 1 100 ? -15.301 7.370 11.352 1.00 90.25 100 ALA A C 1
ATOM 743 O O . ALA A 1 100 ? -16.321 8.030 11.551 1.00 90.25 100 ALA A O 1
ATOM 744 N N . LEU A 1 101 ? -14.905 6.390 12.168 1.00 88.19 101 LEU A N 1
ATOM 745 C CA . LEU A 1 101 ? -15.632 6.008 13.379 1.00 88.19 101 LEU A CA 1
ATOM 746 C C . LEU A 1 101 ? -15.637 7.130 14.425 1.00 88.19 101 LEU A C 1
ATOM 748 O O . LEU A 1 101 ? -16.695 7.453 14.952 1.00 88.19 101 LEU A O 1
ATOM 752 N N . LEU A 1 102 ? -14.496 7.787 14.663 1.00 88.25 102 LEU A N 1
ATOM 753 C CA . LEU A 1 102 ? -14.399 8.911 15.608 1.00 88.25 102 LEU A CA 1
ATOM 754 C C . LEU A 1 102 ? -15.264 10.117 15.206 1.00 88.25 102 LEU A C 1
ATOM 756 O O . LEU A 1 102 ? -15.716 10.868 16.071 1.00 88.25 102 LEU A O 1
ATOM 760 N N . ARG A 1 103 ? -15.475 10.327 13.899 1.00 86.38 103 ARG A N 1
ATOM 761 C CA . ARG A 1 103 ? -16.338 11.394 13.361 1.00 86.38 103 ARG A CA 1
ATOM 762 C C . ARG A 1 103 ? -17.814 11.011 13.296 1.00 86.38 103 ARG A C 1
ATOM 764 O O . ARG A 1 103 ? -18.634 11.890 13.041 1.00 86.38 103 ARG A O 1
ATOM 771 N N . ASN A 1 104 ? -18.169 9.746 13.512 1.00 76.94 104 ASN A N 1
ATOM 772 C CA . ASN A 1 104 ? -19.557 9.290 13.513 1.00 76.94 104 ASN A CA 1
ATOM 773 C C . ASN A 1 104 ? -20.252 9.700 14.829 1.00 76.94 104 ASN A C 1
ATOM 775 O O . ASN A 1 104 ? -20.595 8.865 15.665 1.00 76.94 104 ASN A O 1
ATOM 779 N N . GLN A 1 105 ? -20.410 11.015 15.026 1.00 58.31 105 GLN A N 1
ATOM 780 C CA . GLN A 1 105 ? -21.036 11.629 16.195 1.00 58.31 105 GLN A CA 1
ATOM 781 C C . GLN A 1 105 ? -22.520 11.239 16.241 1.00 58.31 105 GLN A C 1
ATOM 783 O O . GLN A 1 105 ? -23.339 11.721 15.461 1.00 58.31 105 GLN A O 1
ATOM 788 N N . GLY A 1 106 ? -22.853 10.302 17.123 1.00 56.94 106 GLY A N 1
ATOM 789 C CA . GLY A 1 106 ? -24.185 9.700 17.226 1.00 56.94 106 GLY A CA 1
ATOM 790 C C . GLY A 1 106 ? -24.181 8.325 17.893 1.00 56.94 106 GLY A C 1
ATOM 791 O O . GLY A 1 106 ? -25.246 7.840 18.270 1.00 56.94 106 GLY A O 1
ATOM 792 N N . ASP A 1 107 ? -23.005 7.717 18.059 1.00 60.69 107 ASP A N 1
ATOM 793 C CA . ASP A 1 107 ? -22.801 6.486 18.822 1.00 60.69 107 ASP A CA 1
ATOM 794 C C . ASP A 1 107 ? -22.233 6.802 20.227 1.00 60.69 107 ASP A C 1
ATOM 796 O O . ASP A 1 107 ? -21.073 7.215 20.337 1.00 60.69 107 ASP A O 1
ATOM 800 N N . PRO A 1 108 ? -23.029 6.651 21.304 1.00 61.44 108 PRO A N 1
ATOM 801 C CA . PRO A 1 108 ? -22.589 6.921 22.671 1.00 61.44 108 PRO A CA 1
ATOM 802 C C . PRO A 1 108 ? -21.663 5.840 23.256 1.00 61.44 108 PRO A C 1
ATOM 804 O O . PRO A 1 108 ? -21.137 6.045 24.345 1.00 61.44 108 PRO A O 1
ATOM 807 N N . GLY A 1 109 ? -21.455 4.707 22.575 1.00 72.81 109 GLY A N 1
ATOM 808 C CA . GLY A 1 109 ? -20.643 3.604 23.087 1.00 72.81 109 GLY A CA 1
ATOM 809 C C . GLY A 1 109 ? -19.171 3.729 22.704 1.00 72.81 109 GLY A C 1
ATOM 810 O O . GLY A 1 109 ? -18.340 4.227 23.466 1.00 72.81 109 GLY A O 1
ATOM 811 N N . TRP A 1 110 ? -18.831 3.257 21.504 1.00 81.81 110 TRP A N 1
ATOM 812 C CA . TRP A 1 110 ? -17.430 3.079 21.117 1.00 81.81 110 TRP A CA 1
ATOM 813 C C . TRP A 1 110 ? -16.701 4.407 20.881 1.00 81.81 110 TRP A C 1
ATOM 815 O O . TRP A 1 110 ? -15.589 4.596 21.373 1.00 81.81 110 TRP A O 1
ATOM 825 N N . SER A 1 111 ? -17.320 5.353 20.164 1.00 82.00 111 SER A N 1
ATOM 826 C CA . SER A 1 111 ? -16.671 6.632 19.838 1.00 82.00 111 SER A CA 1
ATOM 827 C C . SER A 1 111 ? -16.391 7.464 21.091 1.00 82.00 111 SER A C 1
ATOM 829 O O . SER A 1 111 ? -15.335 8.087 21.182 1.00 82.00 111 SER A O 1
ATOM 831 N N . ALA A 1 112 ? -17.305 7.468 22.066 1.00 82.19 112 ALA A N 1
ATOM 832 C CA . ALA A 1 112 ? -17.101 8.166 23.335 1.00 82.19 112 ALA A CA 1
ATOM 833 C C . ALA A 1 112 ? -15.938 7.548 24.129 1.00 82.19 112 ALA A C 1
ATOM 835 O O . ALA A 1 112 ? -15.046 8.272 24.573 1.00 82.19 112 ALA A O 1
ATOM 836 N N . ALA A 1 113 ? -15.895 6.213 24.219 1.00 86.50 113 ALA A N 1
ATOM 837 C CA . ALA A 1 113 ? -14.794 5.491 24.854 1.00 86.50 113 ALA A CA 1
ATOM 838 C C . ALA A 1 113 ? -13.448 5.742 24.149 1.00 86.50 113 ALA A C 1
ATOM 840 O O . ALA A 1 113 ? -12.442 5.986 24.806 1.00 86.50 113 ALA A O 1
ATOM 841 N N . ALA A 1 114 ? -13.415 5.760 22.815 1.00 88.12 114 ALA A N 1
ATOM 842 C CA . ALA A 1 114 ? -12.190 6.014 22.061 1.00 88.12 114 ALA A CA 1
ATOM 843 C C . ALA A 1 114 ? -11.690 7.466 22.194 1.00 88.12 114 ALA A C 1
ATOM 845 O O . ALA A 1 114 ? -10.484 7.714 22.182 1.00 88.12 114 ALA A O 1
ATOM 846 N N . GLN A 1 115 ? -12.590 8.448 22.307 1.00 87.00 115 GLN A N 1
ATOM 847 C CA . GLN A 1 115 ? -12.211 9.863 22.379 1.00 87.00 115 GLN A CA 1
ATOM 848 C C . GLN A 1 115 ? -11.522 10.237 23.696 1.00 87.00 115 GLN A C 1
ATOM 850 O O . GLN A 1 115 ? -10.625 11.085 23.670 1.00 87.00 115 GLN A O 1
ATOM 855 N N . VAL A 1 116 ? -11.882 9.589 24.811 1.00 90.06 116 VAL A N 1
ATOM 856 C CA . VAL A 1 116 ? -11.232 9.818 26.116 1.00 90.06 116 VAL A CA 1
ATOM 857 C C . VAL A 1 116 ? -9.841 9.189 26.215 1.00 90.06 116 VAL A C 1
ATOM 859 O O . VAL A 1 116 ? -9.053 9.591 27.068 1.00 90.06 116 VAL A O 1
ATOM 862 N N . LEU A 1 117 ? -9.508 8.244 25.329 1.00 91.75 117 LEU A N 1
ATOM 863 C CA . LEU A 1 117 ? -8.188 7.619 25.303 1.00 91.75 117 LEU A CA 1
ATOM 864 C C . LEU A 1 117 ? -7.117 8.561 24.721 1.00 91.75 117 LEU A C 1
ATOM 866 O O . LEU A 1 117 ? -7.388 9.283 23.743 1.00 91.75 117 LEU A O 1
ATOM 870 N N . PRO A 1 118 ? -5.873 8.501 25.238 1.00 91.06 118 PRO A N 1
ATOM 871 C CA . PRO A 1 118 ? -4.708 9.113 24.610 1.00 91.06 118 PRO A CA 1
ATOM 872 C C . PRO A 1 118 ? -4.548 8.667 23.155 1.00 91.06 118 PRO A C 1
ATOM 874 O O . PRO A 1 118 ? -4.857 7.531 22.799 1.00 91.06 118 PRO A O 1
ATOM 877 N N . ARG A 1 119 ? -4.009 9.540 22.293 1.00 86.12 119 ARG A N 1
ATOM 878 C CA . ARG A 1 119 ? -3.874 9.269 20.846 1.00 86.12 119 ARG A CA 1
ATOM 879 C C . ARG A 1 119 ? -3.185 7.931 20.544 1.00 86.12 119 ARG A C 1
ATOM 881 O O . ARG A 1 119 ? -3.605 7.249 19.617 1.00 86.12 119 ARG A O 1
ATOM 888 N N . GLN A 1 120 ? -2.169 7.575 21.327 1.00 85.75 120 GLN A N 1
ATOM 889 C CA . GLN A 1 120 ? -1.402 6.332 21.192 1.00 85.75 120 GLN A CA 1
ATOM 890 C C . GLN A 1 120 ? -2.201 5.064 21.545 1.00 85.75 120 GLN A C 1
ATOM 892 O O . GLN A 1 120 ? -1.918 3.998 21.020 1.00 85.75 120 GLN A O 1
ATOM 897 N N . GLU A 1 121 ? -3.244 5.174 22.372 1.00 90.62 121 GLU A N 1
ATOM 898 C CA . GLU A 1 121 ? -4.059 4.034 22.821 1.00 90.62 121 GLU A CA 1
ATOM 899 C C . GLU A 1 121 ? -5.287 3.792 21.935 1.00 90.62 121 GLU A C 1
ATOM 901 O O . GLU A 1 121 ? -5.870 2.707 21.942 1.00 90.62 121 GLU A O 1
ATOM 906 N N . ARG A 1 122 ? -5.671 4.783 21.120 1.00 90.69 122 ARG A N 1
ATOM 907 C CA . ARG A 1 122 ? -6.860 4.706 20.256 1.00 90.69 122 ARG A CA 1
ATOM 908 C C . ARG A 1 122 ? -6.763 3.609 19.208 1.00 90.69 122 ARG A C 1
ATOM 910 O O . ARG A 1 122 ? -7.771 2.984 18.896 1.00 90.69 122 ARG A O 1
ATOM 917 N N . LEU A 1 123 ? -5.575 3.397 18.651 1.00 90.75 123 LEU A N 1
ATOM 918 C CA . LEU A 1 123 ? -5.380 2.421 17.588 1.00 90.75 123 LEU A CA 1
ATOM 919 C C . LEU A 1 123 ? -5.365 0.971 18.123 1.00 90.75 123 LEU A C 1
ATOM 921 O O . LEU A 1 123 ? -6.126 0.163 17.591 1.00 90.75 123 LEU A O 1
ATOM 925 N N . PRO A 1 124 ? -4.662 0.651 19.231 1.00 90.69 124 PRO A N 1
ATOM 926 C CA . PRO A 1 124 ? -4.854 -0.612 19.953 1.00 90.69 124 PRO A CA 1
ATOM 927 C C . PRO A 1 124 ? -6.303 -0.881 20.366 1.00 90.69 124 PRO A C 1
ATOM 929 O O . PRO A 1 124 ? -6.815 -1.986 20.180 1.00 90.69 124 PRO A O 1
ATOM 932 N N . PHE A 1 125 ? -6.997 0.131 20.892 1.00 90.75 125 PHE A N 1
ATOM 933 C CA . PHE A 1 125 ? -8.413 0.010 21.238 1.00 90.75 125 PHE A CA 1
ATOM 934 C C . PHE A 1 125 ? -9.287 -0.285 20.009 1.00 90.75 125 PHE A C 1
ATOM 936 O O . PHE A 1 125 ? -10.194 -1.116 20.067 1.00 90.75 125 PHE A O 1
ATOM 943 N N . PHE A 1 126 ? -8.988 0.352 18.876 1.00 91.88 126 PHE A N 1
ATOM 944 C CA . PHE A 1 126 ? -9.676 0.122 17.611 1.00 91.88 126 PHE A CA 1
ATOM 945 C C . PHE A 1 126 ? -9.446 -1.284 17.048 1.00 91.88 126 PHE A C 1
ATOM 947 O O . PHE A 1 126 ? -10.406 -1.915 16.619 1.00 91.88 126 PHE A O 1
ATOM 954 N N . VAL A 1 127 ? -8.226 -1.821 17.100 1.00 91.50 127 VAL A N 1
ATOM 955 C CA . VAL A 1 127 ? -7.962 -3.195 16.638 1.00 91.50 127 VAL A CA 1
ATOM 956 C C . VAL A 1 127 ? -8.733 -4.220 17.467 1.00 91.50 127 VAL A C 1
ATOM 958 O O . VAL A 1 127 ? -9.372 -5.101 16.895 1.00 91.50 127 VAL A O 1
ATOM 961 N N . LYS A 1 128 ? -8.789 -4.058 18.796 1.00 90.69 128 LYS A N 1
ATOM 962 C CA . LYS A 1 128 ? -9.631 -4.909 19.660 1.00 90.69 128 LYS A CA 1
ATOM 963 C C . LYS A 1 128 ? -11.111 -4.831 19.285 1.00 90.69 128 LYS A C 1
ATOM 965 O O . LYS A 1 128 ? -11.820 -5.834 19.312 1.00 90.69 128 LYS A O 1
ATOM 970 N N . TYR A 1 129 ? -11.576 -3.644 18.909 1.00 90.38 129 TYR A N 1
ATOM 971 C CA . TYR A 1 129 ? -12.940 -3.452 18.434 1.00 90.38 129 TYR A CA 1
ATOM 972 C C . TYR A 1 129 ? -13.207 -4.153 17.094 1.00 90.38 129 TYR A C 1
ATOM 974 O O . TYR A 1 129 ? -14.240 -4.803 16.944 1.00 90.38 129 TYR A O 1
ATOM 982 N N . LEU A 1 130 ? -12.265 -4.095 16.147 1.00 92.38 130 LEU A N 1
ATOM 983 C CA . LEU A 1 130 ? -12.354 -4.844 14.891 1.00 92.38 130 LEU A CA 1
ATOM 984 C C . LEU A 1 130 ? -12.387 -6.361 15.126 1.00 92.38 130 LEU A C 1
ATOM 986 O O . LEU A 1 130 ? -13.185 -7.048 14.492 1.00 92.38 130 LEU A O 1
ATOM 990 N N . GLN A 1 131 ? -11.569 -6.867 16.056 1.00 91.81 131 GLN A N 1
ATOM 991 C CA . GLN A 1 131 ? -11.519 -8.287 16.431 1.00 91.81 131 GLN A CA 1
ATOM 992 C C . GLN A 1 131 ? -12.838 -8.784 17.034 1.00 91.81 131 GLN A C 1
ATOM 994 O O . GLN A 1 131 ? -13.252 -9.906 16.756 1.00 91.81 131 GLN A O 1
ATOM 999 N N . ALA A 1 132 ? -13.513 -7.956 17.836 1.00 90.81 132 ALA A N 1
ATOM 1000 C CA . ALA A 1 132 ? -14.814 -8.302 18.405 1.00 90.81 132 ALA A CA 1
ATOM 1001 C C . ALA A 1 132 ? -15.910 -8.446 17.331 1.00 90.81 132 ALA A C 1
ATOM 1003 O O . ALA A 1 132 ? -16.882 -9.167 17.538 1.00 90.81 132 ALA A O 1
ATOM 1004 N N . GLY A 1 133 ? -15.770 -7.756 16.192 1.00 90.19 133 GLY A N 1
ATOM 1005 C CA . GLY A 1 133 ? -16.685 -7.857 15.051 1.00 90.19 133 GLY A CA 1
ATOM 1006 C C . GLY A 1 133 ? -18.089 -7.277 15.279 1.00 90.19 133 GLY A C 1
ATOM 1007 O O . GLY A 1 133 ? -18.940 -7.382 14.392 1.00 90.19 133 GLY A O 1
ATOM 1008 N N . ASP A 1 134 ? -18.345 -6.651 16.432 1.00 88.81 134 ASP A N 1
ATOM 1009 C CA . ASP A 1 134 ? -19.638 -6.053 16.768 1.00 88.81 134 ASP A CA 1
ATOM 1010 C C . ASP A 1 134 ? -19.704 -4.570 16.374 1.00 88.81 134 ASP A C 1
ATOM 1012 O O . ASP A 1 134 ? -19.280 -3.663 17.095 1.00 88.81 134 ASP A O 1
ATOM 1016 N N . PHE A 1 135 ? -20.300 -4.327 15.208 1.00 89.38 135 PHE A N 1
ATOM 1017 C CA . PHE A 1 135 ? -20.548 -2.988 14.673 1.00 89.38 135 PHE A CA 1
ATOM 1018 C C . PHE A 1 135 ? -21.998 -2.518 14.858 1.00 89.38 135 PHE A C 1
ATOM 1020 O O . PHE A 1 135 ? -22.412 -1.572 14.191 1.00 89.38 135 PHE A O 1
ATOM 1027 N N . SER A 1 136 ? -22.782 -3.161 15.733 1.00 86.06 136 SER A N 1
ATOM 1028 C CA . SER A 1 136 ? -24.208 -2.847 15.945 1.00 86.06 136 SER A CA 1
ATOM 1029 C C . SER A 1 136 ? -24.461 -1.394 16.364 1.00 86.06 136 SER A C 1
ATOM 1031 O O . SER A 1 136 ? -25.475 -0.806 15.989 1.00 86.06 136 SER A O 1
ATOM 1033 N N . ASN A 1 137 ? -23.505 -0.789 17.071 1.00 80.50 137 ASN A N 1
ATOM 1034 C CA . ASN A 1 137 ? -23.591 0.590 17.552 1.00 80.50 137 ASN A CA 1
ATOM 1035 C C . ASN A 1 137 ? -23.240 1.646 16.476 1.00 80.50 137 ASN A C 1
ATOM 1037 O O . ASN A 1 137 ? -23.540 2.834 16.626 1.00 80.50 137 ASN A O 1
ATOM 1041 N N . VAL A 1 138 ? -22.688 1.230 15.328 1.00 85.31 138 VAL A N 1
ATOM 1042 C CA . VAL A 1 138 ? -22.301 2.135 14.238 1.00 85.31 138 VAL A CA 1
ATOM 1043 C C . VAL A 1 138 ? -23.496 2.412 13.324 1.00 85.31 138 VAL A C 1
ATOM 1045 O O . VAL A 1 138 ? -23.875 1.603 12.482 1.00 85.31 138 VAL A O 1
ATOM 1048 N N . ARG A 1 139 ? -24.060 3.621 13.427 1.00 83.31 139 ARG A N 1
ATOM 1049 C CA . ARG A 1 139 ? -25.253 4.029 12.651 1.00 83.31 139 ARG A CA 1
ATOM 1050 C C . ARG A 1 139 ? -25.050 4.100 11.133 1.00 83.31 139 ARG A C 1
ATOM 1052 O O . ARG A 1 139 ? -25.995 3.913 10.373 1.00 83.31 139 ARG A O 1
ATOM 1059 N N . SER A 1 140 ? -23.843 4.424 10.674 1.00 87.81 140 SER A N 1
ATOM 1060 C CA . SER A 1 140 ? -23.571 4.615 9.247 1.00 87.81 140 SER A CA 1
ATOM 1061 C C . SER A 1 140 ? -23.203 3.294 8.579 1.00 87.81 140 SER A C 1
ATOM 1063 O O . SER A 1 140 ? -22.118 2.763 8.812 1.00 87.81 140 SER A O 1
ATOM 1065 N N . ALA A 1 141 ? -24.056 2.805 7.674 1.00 90.25 141 ALA A N 1
ATOM 1066 C CA . ALA A 1 141 ? -23.798 1.586 6.900 1.00 90.25 141 ALA A CA 1
ATOM 1067 C C . ALA A 1 141 ? -22.479 1.652 6.106 1.00 90.25 141 ALA A C 1
ATOM 1069 O O . ALA A 1 141 ? -21.773 0.651 5.979 1.00 90.25 141 ALA A O 1
ATOM 1070 N N . ARG A 1 142 ? -22.102 2.846 5.625 1.00 91.62 142 ARG A N 1
ATOM 1071 C CA . ARG A 1 142 ? -20.804 3.078 4.976 1.00 91.62 142 ARG A CA 1
ATOM 1072 C C . ARG A 1 142 ? -19.648 2.800 5.937 1.00 91.62 142 ARG A C 1
ATOM 1074 O O . ARG A 1 142 ? -18.715 2.096 5.565 1.00 91.62 142 ARG A O 1
ATOM 1081 N N . VAL A 1 143 ? -19.713 3.337 7.155 1.00 90.69 143 VAL A N 1
ATOM 1082 C CA . VAL A 1 143 ? -18.659 3.158 8.165 1.00 90.69 143 VAL A CA 1
ATOM 1083 C C . VAL A 1 143 ? -18.615 1.706 8.647 1.00 90.69 143 VAL A C 1
ATOM 1085 O O . VAL A 1 143 ? -17.529 1.159 8.786 1.00 90.69 143 VAL A O 1
ATOM 1088 N N . VAL A 1 144 ? -19.767 1.039 8.791 1.00 92.06 144 VAL A N 1
ATOM 1089 C CA . VAL A 1 144 ? -19.832 -0.411 9.063 1.00 92.06 144 VAL A CA 1
ATOM 1090 C C . VAL A 1 144 ? -19.132 -1.208 7.964 1.00 92.06 144 VAL A C 1
ATOM 1092 O O . VAL A 1 144 ? -18.337 -2.095 8.259 1.00 92.06 144 VAL A O 1
ATOM 1095 N N . SER A 1 145 ? -19.394 -0.900 6.691 1.00 93.94 145 SER A N 1
ATOM 1096 C CA . SER A 1 145 ? -18.739 -1.583 5.570 1.00 93.94 145 SER A CA 1
ATOM 1097 C C . SER A 1 145 ? -17.223 -1.370 5.578 1.00 93.94 145 SER A C 1
ATOM 1099 O O . SER A 1 145 ? -16.481 -2.313 5.309 1.00 93.94 145 SER A O 1
ATOM 1101 N N . GLN A 1 146 ? -16.763 -0.158 5.904 1.00 92.88 146 GLN A N 1
ATOM 1102 C CA . GLN A 1 146 ? -15.338 0.151 6.056 1.00 92.88 146 GLN A CA 1
ATOM 1103 C C . GLN A 1 146 ? -14.719 -0.616 7.232 1.00 92.88 146 GLN A C 1
ATOM 1105 O O . GLN A 1 146 ? -13.691 -1.260 7.059 1.00 92.88 146 GLN A O 1
ATOM 1110 N N . ALA A 1 147 ? -15.376 -0.637 8.395 1.00 92.44 147 ALA A N 1
ATOM 1111 C CA . ALA A 1 147 ? -14.920 -1.382 9.566 1.00 92.44 147 ALA A CA 1
ATOM 1112 C C . ALA A 1 147 ? -14.858 -2.890 9.303 1.00 92.44 147 ALA A C 1
ATOM 1114 O O . ALA A 1 147 ? -13.863 -3.524 9.628 1.00 92.44 147 ALA A O 1
ATOM 1115 N N . ARG A 1 148 ? -15.856 -3.462 8.620 1.00 94.81 148 ARG A N 1
ATOM 1116 C CA . ARG A 1 148 ? -15.834 -4.873 8.199 1.00 94.81 148 ARG A CA 1
ATOM 1117 C C . ARG A 1 148 ? -14.718 -5.172 7.206 1.00 94.81 148 ARG A C 1
ATOM 1119 O O . ARG A 1 148 ? -14.140 -6.249 7.266 1.00 94.81 148 ARG A O 1
ATOM 1126 N N . HIS A 1 149 ? -14.435 -4.259 6.278 1.00 93.69 149 HIS A N 1
ATOM 1127 C CA . HIS A 1 149 ? -13.290 -4.406 5.381 1.00 93.69 149 HIS A CA 1
ATOM 1128 C C . HIS A 1 149 ? -11.973 -4.387 6.155 1.00 93.69 149 HIS A C 1
ATOM 1130 O O . HIS A 1 149 ? -11.179 -5.308 6.009 1.00 93.69 149 HIS A O 1
ATOM 1136 N N . CYS A 1 150 ? -11.795 -3.410 7.042 1.00 92.75 150 CYS A N 1
ATOM 1137 C CA . CYS A 1 150 ? -10.610 -3.294 7.880 1.00 92.75 150 CYS A CA 1
ATOM 1138 C C . CYS A 1 150 ? -10.445 -4.504 8.822 1.00 92.75 150 CYS A C 1
ATOM 1140 O O . CYS A 1 150 ? -9.337 -4.991 9.002 1.00 92.75 150 CYS A O 1
ATOM 1142 N N . ALA A 1 151 ? -11.540 -5.061 9.350 1.00 92.69 151 ALA A N 1
ATOM 1143 C CA . ALA A 1 151 ? -11.513 -6.276 10.164 1.00 92.69 151 ALA A CA 1
ATOM 1144 C C . ALA A 1 151 ? -11.049 -7.512 9.378 1.00 92.69 151 ALA A C 1
ATOM 1146 O O . ALA A 1 151 ? -10.361 -8.354 9.945 1.00 92.69 151 ALA A O 1
ATOM 1147 N N . ARG A 1 152 ? -11.366 -7.623 8.077 1.00 92.19 152 ARG A N 1
ATOM 1148 C CA . ARG A 1 152 ? -10.824 -8.707 7.234 1.00 92.19 152 ARG A CA 1
ATOM 1149 C C . ARG A 1 152 ? -9.308 -8.624 7.102 1.00 92.19 152 ARG A C 1
ATOM 1151 O O . ARG A 1 152 ? -8.662 -9.658 7.089 1.00 92.19 152 ARG A O 1
ATOM 1158 N N . MET A 1 153 ? -8.740 -7.419 7.103 1.00 90.56 153 MET A N 1
ATOM 1159 C CA . MET A 1 153 ? 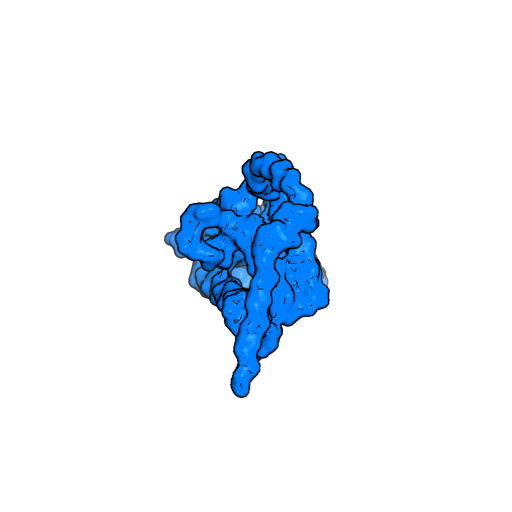-7.286 -7.228 7.055 1.00 90.56 153 MET A CA 1
ATOM 1160 C C . MET A 1 153 ? -6.554 -7.730 8.310 1.00 90.56 153 MET A C 1
ATOM 1162 O O . MET A 1 153 ? -5.331 -7.736 8.314 1.00 90.56 153 MET A O 1
ATOM 1166 N N . LEU A 1 154 ? -7.269 -8.160 9.360 1.00 87.25 154 LEU A N 1
ATOM 1167 C CA . LEU A 1 154 ? -6.678 -8.892 10.486 1.00 87.25 154 LEU A CA 1
ATOM 1168 C C . LEU A 1 154 ? -6.331 -10.348 10.127 1.00 87.25 154 LEU A C 1
ATOM 1170 O O . LEU A 1 154 ? -5.564 -10.979 10.848 1.00 87.25 154 LEU A O 1
ATOM 1174 N N . ASP A 1 155 ? -6.901 -10.897 9.050 1.00 88.00 155 ASP A N 1
ATOM 1175 C CA . ASP A 1 155 ? -6.546 -12.217 8.528 1.00 88.00 155 ASP A CA 1
ATOM 1176 C C . ASP A 1 155 ? -5.308 -12.109 7.624 1.00 88.00 155 ASP A C 1
ATOM 1178 O O . ASP A 1 155 ? -5.298 -11.387 6.621 1.00 88.00 155 ASP A O 1
ATOM 1182 N N . LEU A 1 156 ? -4.279 -12.897 7.941 1.00 88.62 156 LEU A N 1
ATOM 1183 C CA . LEU A 1 156 ? -3.048 -13.004 7.156 1.00 88.62 156 LEU A CA 1
ATOM 1184 C C . LEU A 1 156 ? -3.310 -13.332 5.680 1.00 88.62 156 LEU A C 1
ATOM 1186 O O . LEU A 1 156 ? -2.578 -12.880 4.799 1.00 88.62 156 LEU A O 1
ATOM 1190 N N . ARG A 1 157 ? -4.355 -14.113 5.384 1.00 90.81 157 ARG A N 1
ATOM 1191 C CA . ARG A 1 157 ? -4.720 -14.485 4.008 1.00 90.81 157 ARG A CA 1
ATOM 1192 C C . ARG A 1 157 ? -5.203 -13.288 3.203 1.00 90.81 157 ARG A C 1
ATOM 1194 O O . ARG A 1 157 ? -4.901 -13.196 2.013 1.00 90.81 157 ARG A O 1
ATOM 1201 N N . GLU A 1 158 ? -5.922 -12.373 3.840 1.00 93.31 158 GLU A N 1
ATOM 1202 C CA . GLU A 1 158 ? -6.410 -11.149 3.202 1.00 93.31 158 GLU A CA 1
ATOM 1203 C C . GLU A 1 158 ? -5.239 -10.194 2.938 1.00 93.31 158 GLU A C 1
ATOM 1205 O O . GLU A 1 158 ? -5.121 -9.667 1.833 1.00 93.31 158 GLU A O 1
ATOM 1210 N N . VAL A 1 159 ? -4.295 -10.066 3.880 1.00 92.88 159 VAL A N 1
ATOM 1211 C CA . VAL A 1 159 ? -3.046 -9.306 3.671 1.00 92.88 159 VAL A CA 1
ATOM 1212 C C . VAL A 1 159 ? -2.207 -9.910 2.537 1.00 92.88 159 VAL A C 1
ATOM 1214 O O . VAL A 1 159 ? -1.726 -9.185 1.665 1.00 92.88 159 VAL A O 1
ATOM 1217 N N . GLY A 1 160 ? -2.057 -11.237 2.494 1.00 94.56 160 GLY A N 1
ATOM 1218 C CA . GLY A 1 160 ? -1.332 -11.928 1.422 1.00 94.56 160 GLY A CA 1
ATOM 1219 C C . GLY A 1 160 ? -2.007 -11.793 0.050 1.00 94.56 160 GLY A C 1
ATOM 1220 O O . GLY A 1 160 ? -1.327 -11.646 -0.973 1.00 94.56 160 GLY A O 1
ATOM 1221 N N . SER A 1 161 ? -3.341 -11.778 0.021 1.00 96.12 161 SER A N 1
ATOM 1222 C CA . SER A 1 161 ? -4.121 -11.531 -1.198 1.00 96.12 161 SER A CA 1
ATOM 1223 C C . SER A 1 161 ? -3.930 -10.095 -1.684 1.00 96.12 161 SER A C 1
ATOM 1225 O O . SER A 1 161 ? -3.580 -9.892 -2.846 1.00 96.12 161 SER A O 1
ATOM 1227 N N . LEU A 1 162 ? -4.017 -9.110 -0.781 1.00 95.94 162 LEU A N 1
ATOM 1228 C CA . LEU A 1 162 ? -3.717 -7.709 -1.081 1.00 95.94 162 LEU A CA 1
ATOM 1229 C C . LEU A 1 162 ? -2.299 -7.547 -1.646 1.00 95.94 162 LEU A C 1
ATOM 1231 O O . LEU A 1 162 ? -2.129 -6.936 -2.702 1.00 95.94 162 LEU A O 1
ATOM 1235 N N . ARG A 1 163 ? -1.284 -8.150 -1.007 1.00 96.81 163 ARG A N 1
ATOM 1236 C CA . ARG A 1 163 ? 0.104 -8.143 -1.506 1.00 96.81 163 ARG A CA 1
ATOM 1237 C C . ARG A 1 163 ? 0.181 -8.665 -2.940 1.00 96.81 163 ARG A C 1
ATOM 1239 O O . ARG A 1 163 ? 0.840 -8.068 -3.791 1.00 96.81 163 ARG A O 1
ATOM 1246 N N . THR A 1 164 ? -0.514 -9.765 -3.223 1.00 97.56 164 THR A N 1
ATOM 1247 C CA . THR A 1 164 ? -0.541 -10.389 -4.553 1.00 97.56 164 THR A CA 1
ATOM 1248 C C . THR A 1 164 ? -1.186 -9.480 -5.602 1.00 97.56 164 THR A C 1
ATOM 1250 O O . THR A 1 164 ? -0.676 -9.366 -6.722 1.00 97.56 164 THR A O 1
ATOM 1253 N N . GLU A 1 165 ? -2.277 -8.796 -5.258 1.00 97.44 165 GLU A N 1
ATOM 1254 C CA . GLU A 1 165 ? -2.965 -7.847 -6.142 1.00 97.44 165 GLU A CA 1
ATOM 1255 C C . GLU A 1 165 ? -2.112 -6.605 -6.440 1.00 97.44 165 GLU A C 1
ATOM 1257 O O . GLU A 1 165 ? -1.959 -6.204 -7.603 1.00 97.44 165 GLU A O 1
ATOM 1262 N N . VAL A 1 166 ? -1.494 -6.033 -5.403 1.00 98.06 166 VAL A N 1
ATOM 1263 C CA . VAL A 1 166 ? -0.562 -4.903 -5.522 1.00 98.06 166 VAL A CA 1
ATOM 1264 C C . VAL A 1 166 ? 0.616 -5.290 -6.418 1.00 98.06 166 VAL A C 1
ATOM 1266 O O . VAL A 1 166 ? 0.913 -4.595 -7.395 1.00 98.06 166 VAL A O 1
ATOM 1269 N N . LEU A 1 167 ? 1.239 -6.444 -6.160 1.00 97.94 167 LEU A N 1
ATOM 1270 C CA . LEU A 1 167 ? 2.355 -6.943 -6.959 1.00 97.94 167 LEU A CA 1
ATOM 1271 C C . LEU A 1 167 ? 1.958 -7.194 -8.417 1.00 97.94 167 LEU A C 1
ATOM 1273 O O . LEU A 1 167 ? 2.704 -6.854 -9.335 1.00 97.94 167 LEU A O 1
ATOM 1277 N N . THR A 1 168 ? 0.778 -7.764 -8.656 1.00 97.94 168 THR A N 1
ATOM 1278 C CA . THR A 1 168 ? 0.264 -8.001 -10.012 1.00 97.94 168 THR A CA 1
ATOM 1279 C C . THR A 1 168 ? 0.092 -6.689 -10.775 1.00 97.94 168 THR A C 1
ATOM 1281 O O . THR A 1 168 ? 0.457 -6.602 -11.951 1.00 97.94 168 THR A O 1
ATOM 1284 N N . THR A 1 169 ? -0.387 -5.644 -10.100 1.00 97.62 169 THR A N 1
ATOM 1285 C CA . THR A 1 169 ? -0.531 -4.305 -10.682 1.00 97.62 169 THR A CA 1
ATOM 1286 C C . THR A 1 169 ? 0.826 -3.707 -11.066 1.00 97.62 169 THR A C 1
ATOM 1288 O O . THR A 1 169 ? 0.988 -3.231 -12.193 1.00 97.62 169 THR A O 1
ATOM 1291 N N . LEU A 1 170 ? 1.833 -3.795 -10.188 1.00 97.94 170 LEU A N 1
ATOM 1292 C CA . LEU A 1 170 ? 3.186 -3.295 -10.475 1.00 97.94 170 LEU A CA 1
ATOM 1293 C C . LEU A 1 170 ? 3.915 -4.128 -11.544 1.00 97.94 170 LEU A C 1
ATOM 1295 O O . LEU A 1 170 ? 4.584 -3.567 -12.412 1.00 97.94 170 LEU A O 1
ATOM 1299 N N . LYS A 1 171 ? 3.707 -5.452 -11.580 1.00 97.38 171 LYS A N 1
ATOM 1300 C CA . LYS A 1 171 ? 4.138 -6.319 -12.695 1.00 97.38 171 LYS A CA 1
ATOM 1301 C C . LYS A 1 171 ? 3.498 -5.881 -14.014 1.00 97.38 171 LYS A C 1
ATOM 1303 O O . LYS A 1 171 ? 4.154 -5.885 -15.057 1.00 97.38 171 LYS A O 1
ATOM 1308 N N . GLY A 1 172 ? 2.226 -5.483 -13.980 1.00 96.31 172 GLY A N 1
ATOM 1309 C CA . GLY A 1 172 ? 1.524 -4.890 -15.115 1.00 96.31 172 GLY A CA 1
ATOM 1310 C C . GLY A 1 172 ? 2.183 -3.597 -15.595 1.00 96.31 172 GLY A C 1
ATOM 1311 O O . GLY A 1 172 ? 2.462 -3.475 -16.787 1.00 96.31 172 GLY A O 1
ATOM 1312 N N . LEU A 1 173 ? 2.498 -2.677 -14.677 1.00 97.25 173 LEU A N 1
ATOM 1313 C CA . LEU A 1 173 ? 3.216 -1.433 -14.976 1.00 97.25 173 LEU A CA 1
ATOM 1314 C C . LEU A 1 173 ? 4.570 -1.705 -15.649 1.00 97.25 173 LEU A C 1
ATOM 1316 O O . LEU A 1 173 ? 4.839 -1.149 -16.714 1.00 97.25 173 LEU A O 1
ATOM 1320 N N . TYR A 1 174 ? 5.375 -2.613 -15.089 1.00 96.69 174 TYR A N 1
ATOM 1321 C CA . TYR A 1 174 ? 6.664 -3.011 -15.661 1.00 96.69 174 TYR A CA 1
ATOM 1322 C C . TYR A 1 174 ? 6.533 -3.524 -17.101 1.00 96.69 174 TYR A C 1
ATOM 1324 O O . TYR A 1 174 ? 7.267 -3.105 -18.000 1.00 96.69 174 TYR A O 1
ATOM 1332 N N . ARG A 1 175 ? 5.551 -4.401 -17.351 1.00 95.31 175 ARG A N 1
ATOM 1333 C CA . ARG A 1 175 ? 5.276 -4.927 -18.697 1.00 95.31 175 ARG A CA 1
ATOM 1334 C C . ARG A 1 175 ? 4.893 -3.813 -19.666 1.00 95.31 175 ARG A C 1
ATOM 1336 O O . ARG A 1 175 ? 5.415 -3.794 -20.777 1.00 95.31 175 ARG A O 1
ATOM 1343 N N . GLN A 1 176 ? 4.029 -2.880 -19.255 1.00 94.94 176 GLN A N 1
ATOM 1344 C CA . GLN A 1 176 ? 3.661 -1.739 -20.098 1.00 94.94 176 GLN A CA 1
ATOM 1345 C C . GLN A 1 176 ? 4.882 -0.873 -20.424 1.00 94.94 176 GLN A C 1
ATOM 1347 O O . GLN A 1 176 ? 5.117 -0.582 -21.595 1.00 94.94 176 GLN A O 1
ATOM 1352 N N . ARG A 1 177 ? 5.717 -0.545 -19.428 1.00 94.56 177 ARG A N 1
ATOM 1353 C CA . ARG A 1 177 ? 6.978 0.188 -19.629 1.00 94.56 177 ARG A CA 1
ATOM 1354 C C . ARG A 1 177 ? 7.886 -0.511 -20.643 1.00 94.56 177 ARG A C 1
ATOM 1356 O O . ARG A 1 177 ? 8.442 0.154 -21.513 1.00 94.56 177 ARG A O 1
ATOM 1363 N N . ASN A 1 178 ? 8.010 -1.837 -20.584 1.00 93.50 178 ASN A N 1
ATOM 1364 C CA . ASN A 1 178 ? 8.826 -2.588 -21.541 1.00 93.50 178 ASN A CA 1
ATOM 1365 C C . ASN A 1 178 ? 8.234 -2.598 -22.957 1.00 93.50 178 ASN A C 1
ATOM 1367 O O . ASN A 1 178 ? 8.980 -2.428 -23.918 1.00 93.50 178 ASN A O 1
ATOM 1371 N N . LEU A 1 179 ? 6.915 -2.747 -23.108 1.00 93.88 179 LEU A N 1
ATOM 1372 C CA . LEU A 1 179 ? 6.257 -2.659 -24.419 1.00 93.88 179 LEU A CA 1
ATOM 1373 C C . LEU A 1 179 ? 6.439 -1.276 -25.055 1.00 93.88 179 LEU A C 1
ATOM 1375 O O . LEU A 1 179 ? 6.676 -1.180 -26.257 1.00 93.88 179 LEU A O 1
ATOM 1379 N N . ILE A 1 180 ? 6.377 -0.217 -24.250 1.00 93.38 180 ILE A N 1
ATOM 1380 C CA . ILE A 1 180 ? 6.588 1.159 -24.703 1.00 93.38 180 ILE A CA 1
ATOM 1381 C C . ILE A 1 180 ? 8.045 1.369 -25.125 1.00 93.38 180 ILE A C 1
ATOM 1383 O O . ILE A 1 180 ? 8.301 1.775 -26.255 1.00 93.38 180 ILE A O 1
ATOM 1387 N N . LEU A 1 181 ? 9.002 1.086 -24.235 1.00 91.06 181 LEU A N 1
ATOM 1388 C CA . LEU A 1 181 ? 10.404 1.465 -24.441 1.00 91.06 181 LEU A CA 1
ATOM 1389 C C . LEU A 1 181 ? 11.172 0.517 -25.362 1.00 91.06 181 LEU A C 1
ATOM 1391 O O . LEU A 1 181 ? 12.078 0.958 -26.060 1.00 91.06 181 LEU A O 1
ATOM 1395 N N . HIS A 1 182 ? 10.824 -0.769 -25.375 1.00 92.06 182 HIS A N 1
ATOM 1396 C CA . HIS A 1 182 ? 11.489 -1.760 -26.225 1.00 92.06 182 HIS A CA 1
ATOM 1397 C C . HIS A 1 182 ? 10.649 -2.144 -27.442 1.00 92.06 182 HIS A C 1
ATOM 1399 O O . HIS A 1 182 ? 11.205 -2.451 -28.491 1.00 92.06 182 HIS A O 1
ATOM 1405 N N . GLY A 1 183 ? 9.320 -2.120 -27.322 1.00 90.06 183 GLY A N 1
ATOM 1406 C CA . GLY A 1 183 ? 8.413 -2.440 -28.426 1.00 90.06 183 GLY A CA 1
ATOM 1407 C C . GLY A 1 183 ? 7.947 -1.231 -29.239 1.00 90.06 183 GLY A C 1
ATOM 1408 O O . GLY A 1 183 ? 7.308 -1.420 -30.269 1.00 90.06 183 GLY A O 1
ATOM 1409 N N . GLY A 1 184 ? 8.205 0.002 -28.783 1.00 90.69 184 GLY A N 1
ATOM 1410 C CA . GLY A 1 184 ? 7.686 1.219 -29.419 1.00 90.69 184 GLY A CA 1
ATOM 1411 C C . GLY A 1 184 ? 6.157 1.347 -29.356 1.00 90.69 184 GLY A C 1
ATOM 1412 O O . GLY A 1 184 ? 5.573 2.152 -30.081 1.00 90.69 184 GLY A O 1
ATOM 1413 N N . ILE A 1 185 ? 5.485 0.551 -28.515 1.00 89.19 185 ILE A N 1
ATOM 1414 C CA . ILE A 1 185 ? 4.021 0.504 -28.435 1.00 89.19 185 ILE A CA 1
ATOM 1415 C C . ILE A 1 185 ? 3.540 1.611 -27.499 1.00 89.19 185 ILE A C 1
ATOM 1417 O O . ILE A 1 185 ? 3.484 1.439 -26.285 1.00 89.19 185 ILE A O 1
ATOM 1421 N N . THR A 1 186 ? 3.166 2.756 -28.064 1.00 84.12 186 THR A N 1
ATOM 1422 C CA . THR A 1 186 ? 2.753 3.942 -27.293 1.00 84.12 186 THR A CA 1
ATOM 1423 C C . THR A 1 186 ? 1.264 3.972 -26.935 1.00 84.12 186 THR A C 1
ATOM 1425 O O . THR A 1 186 ? 0.875 4.694 -26.020 1.00 84.12 186 THR A O 1
ATOM 1428 N N . ASN A 1 187 ? 0.433 3.165 -27.603 1.00 83.44 187 ASN A N 1
ATOM 1429 C CA . ASN A 1 187 ? -1.009 3.065 -27.353 1.00 83.44 187 ASN A CA 1
ATOM 1430 C C . ASN A 1 187 ? -1.418 1.633 -26.970 1.00 83.44 187 ASN A C 1
ATOM 1432 O O . ASN A 1 187 ? -2.178 0.968 -27.674 1.00 83.44 187 ASN A O 1
ATOM 1436 N N . ALA A 1 188 ? -0.855 1.120 -25.877 1.00 85.00 188 ALA A N 1
ATOM 1437 C CA . ALA A 1 188 ? -1.184 -0.219 -25.407 1.00 85.00 188 ALA A CA 1
ATOM 1438 C C . ALA A 1 188 ? -2.609 -0.252 -24.799 1.00 85.00 188 ALA A C 1
ATOM 1440 O O . ALA A 1 188 ? -2.897 0.536 -23.896 1.00 85.00 188 ALA A O 1
ATOM 1441 N N . PRO A 1 189 ? -3.501 -1.175 -25.216 1.00 85.06 189 PRO A N 1
ATOM 1442 C CA . PRO A 1 189 ? -4.915 -1.162 -24.809 1.00 85.06 189 PRO A CA 1
ATOM 1443 C C . PRO A 1 189 ? -5.161 -1.211 -23.294 1.00 85.06 189 PRO A C 1
ATOM 1445 O O . PRO A 1 189 ? -6.139 -0.660 -22.797 1.00 85.06 189 PRO A O 1
ATOM 1448 N N . LEU A 1 190 ? -4.270 -1.866 -22.545 1.00 90.94 190 LEU A N 1
ATOM 1449 C CA . LEU A 1 190 ? -4.394 -2.032 -21.093 1.00 90.94 190 LEU A CA 1
ATOM 1450 C C . LEU A 1 190 ? -3.759 -0.886 -20.296 1.00 90.94 190 LEU A C 1
ATOM 1452 O O . LEU A 1 190 ? -3.966 -0.795 -19.086 1.00 90.94 190 LEU A O 1
ATOM 1456 N N . LEU A 1 191 ? -2.999 -0.009 -20.954 1.00 93.38 191 LEU A N 1
ATOM 1457 C CA . LEU A 1 191 ? -2.225 1.041 -20.304 1.00 93.38 191 LEU A CA 1
ATOM 1458 C C . LEU A 1 191 ? -3.085 1.982 -19.446 1.00 93.38 191 LEU A C 1
ATOM 1460 O O . LEU A 1 191 ? -2.713 2.191 -18.294 1.00 93.38 191 LEU A O 1
ATOM 1464 N N . PRO A 1 192 ? -4.257 2.480 -19.892 1.00 94.12 192 PRO A N 1
ATOM 1465 C CA . PRO A 1 192 ? -5.086 3.339 -19.045 1.00 94.12 192 PRO A CA 1
ATOM 1466 C C . PRO A 1 192 ? -5.566 2.643 -17.765 1.00 94.12 192 PRO A C 1
ATOM 1468 O O . PRO A 1 192 ? -5.623 3.263 -16.705 1.00 94.12 192 PRO A O 1
ATOM 1471 N N . GLY A 1 193 ? -5.902 1.350 -17.850 1.00 95.25 193 GLY A N 1
ATOM 1472 C CA . GLY A 1 193 ? -6.311 0.554 -16.691 1.00 95.25 193 GLY A CA 1
ATOM 1473 C C . GLY A 1 193 ? -5.159 0.346 -15.712 1.00 95.25 193 GLY A C 1
ATOM 1474 O O . GLY A 1 193 ? -5.318 0.593 -14.520 1.00 95.25 193 GLY A O 1
ATOM 1475 N N . ILE A 1 194 ? -3.984 -0.023 -16.228 1.00 96.31 194 ILE A N 1
ATOM 1476 C CA . ILE A 1 194 ? -2.772 -0.189 -15.421 1.00 96.31 194 ILE A CA 1
ATOM 1477 C C . ILE A 1 194 ? -2.368 1.124 -14.754 1.00 96.31 194 ILE A C 1
ATOM 1479 O O . ILE A 1 194 ? -2.099 1.116 -13.561 1.00 96.31 194 ILE A O 1
ATOM 1483 N N . LEU A 1 195 ? -2.374 2.254 -15.464 1.00 96.50 195 LEU A N 1
ATOM 1484 C CA . LEU A 1 195 ? -2.026 3.550 -14.876 1.00 96.50 195 LEU A CA 1
ATOM 1485 C C . LEU A 1 195 ? -3.007 3.963 -13.779 1.00 96.50 195 LEU A C 1
ATOM 1487 O O . LEU A 1 195 ? -2.568 4.449 -12.737 1.00 96.50 195 LEU A O 1
ATOM 1491 N N . ARG A 1 196 ? -4.313 3.724 -13.969 1.00 96.69 196 ARG A N 1
ATOM 1492 C CA . ARG A 1 196 ? -5.340 4.037 -12.964 1.00 96.69 196 ARG A CA 1
ATOM 1493 C C . ARG A 1 196 ? -5.095 3.300 -11.647 1.00 96.69 196 ARG A C 1
ATOM 1495 O O . ARG A 1 196 ? -5.321 3.881 -10.591 1.00 96.69 196 ARG A O 1
ATOM 1502 N N . SER A 1 197 ? -4.622 2.057 -11.715 1.00 96.38 197 SER A N 1
ATOM 1503 C CA . SER A 1 197 ? -4.346 1.239 -10.530 1.00 96.38 197 SER A CA 1
ATOM 1504 C C . SER A 1 197 ? -2.932 1.441 -9.979 1.00 96.38 197 SER A C 1
ATOM 1506 O O . SER A 1 197 ? -2.750 1.521 -8.772 1.00 96.38 197 SER A O 1
ATOM 1508 N N . ALA A 1 198 ? -1.916 1.552 -10.837 1.00 97.44 198 ALA A N 1
ATOM 1509 C CA . ALA A 1 198 ? -0.517 1.612 -10.419 1.00 97.44 198 ALA A CA 1
ATOM 1510 C C . ALA A 1 198 ? -0.118 2.984 -9.863 1.00 97.44 198 ALA A C 1
ATOM 1512 O O . ALA A 1 198 ? 0.637 3.039 -8.898 1.00 97.44 198 ALA A O 1
ATOM 1513 N N . THR A 1 199 ? -0.643 4.081 -10.420 1.00 97.56 199 THR A N 1
ATOM 1514 C CA . THR A 1 199 ? -0.333 5.445 -9.948 1.00 97.56 199 THR A CA 1
ATOM 1515 C C . THR A 1 199 ? -0.573 5.612 -8.444 1.00 97.56 199 THR A C 1
ATOM 1517 O O . THR A 1 199 ? 0.373 5.971 -7.745 1.00 97.56 199 THR A O 1
ATOM 1520 N N . PRO A 1 200 ? -1.773 5.325 -7.894 1.00 96.88 200 PRO A N 1
ATOM 1521 C CA . PRO A 1 200 ? -1.998 5.477 -6.458 1.00 96.88 200 PRO A CA 1
ATOM 1522 C C . PRO A 1 200 ? -1.127 4.542 -5.606 1.00 96.88 200 PRO A C 1
ATOM 1524 O O . PRO A 1 200 ? -0.732 4.940 -4.514 1.00 96.88 200 PRO A O 1
ATOM 1527 N N . LEU A 1 201 ? -0.780 3.344 -6.093 1.00 97.75 201 LEU A N 1
ATOM 1528 C CA . LEU A 1 201 ? 0.086 2.404 -5.369 1.00 97.75 201 LEU A CA 1
ATOM 1529 C C . LEU A 1 201 ? 1.535 2.898 -5.288 1.00 97.75 201 LEU A C 1
ATOM 1531 O O . LEU A 1 201 ? 2.129 2.879 -4.211 1.00 97.75 201 LEU A O 1
ATOM 1535 N N . VAL A 1 202 ? 2.086 3.390 -6.401 1.00 98.00 202 VAL A N 1
ATOM 1536 C CA . VAL A 1 202 ? 3.426 3.996 -6.427 1.00 98.00 202 VAL A CA 1
ATOM 1537 C C . VAL A 1 202 ? 3.453 5.215 -5.506 1.00 98.00 202 VAL A C 1
ATOM 1539 O O . VAL A 1 202 ? 4.320 5.308 -4.641 1.00 98.00 202 VAL A O 1
ATOM 1542 N N . THR A 1 203 ? 2.453 6.095 -5.595 1.00 96.88 203 THR A N 1
ATOM 1543 C CA . THR A 1 203 ? 2.322 7.253 -4.699 1.00 96.88 203 THR A CA 1
ATOM 1544 C C . THR A 1 203 ? 2.228 6.847 -3.227 1.00 96.88 203 THR A C 1
ATOM 1546 O O . THR A 1 203 ? 2.851 7.482 -2.377 1.00 96.88 203 THR A O 1
ATOM 1549 N N . ALA A 1 204 ? 1.486 5.785 -2.897 1.00 96.00 204 ALA A N 1
ATOM 1550 C CA . ALA A 1 204 ? 1.389 5.278 -1.530 1.00 96.00 204 ALA A CA 1
ATOM 1551 C C . ALA A 1 204 ? 2.748 4.792 -1.003 1.00 96.00 204 ALA A C 1
ATOM 1553 O O . ALA A 1 204 ? 3.113 5.131 0.125 1.00 96.00 204 ALA A O 1
ATOM 1554 N N . ALA A 1 205 ? 3.523 4.072 -1.822 1.00 96.69 205 ALA A N 1
ATOM 1555 C CA . ALA A 1 205 ? 4.865 3.629 -1.453 1.00 96.69 205 ALA A CA 1
ATOM 1556 C C . ALA A 1 205 ? 5.824 4.809 -1.213 1.00 96.69 205 ALA A C 1
ATOM 1558 O O . ALA A 1 205 ? 6.529 4.835 -0.202 1.00 96.69 205 ALA A O 1
ATOM 1559 N N . VAL A 1 206 ? 5.804 5.821 -2.090 1.00 95.50 206 VAL A N 1
ATOM 1560 C CA . VAL A 1 206 ? 6.626 7.036 -1.936 1.00 95.50 206 VAL A CA 1
ATOM 1561 C C . VAL A 1 206 ? 6.240 7.817 -0.682 1.00 95.50 206 VAL A C 1
ATOM 1563 O O . VAL A 1 206 ? 7.108 8.162 0.117 1.00 95.50 206 VAL A O 1
ATOM 1566 N N . ASN A 1 207 ? 4.943 8.036 -0.450 1.00 93.38 207 ASN A N 1
ATOM 1567 C CA . ASN A 1 207 ? 4.457 8.727 0.747 1.00 93.38 207 ASN A CA 1
ATOM 1568 C C . ASN A 1 207 ? 4.827 7.982 2.032 1.00 93.38 207 ASN A C 1
ATOM 1570 O O . ASN A 1 207 ? 5.162 8.606 3.040 1.00 93.38 207 ASN A O 1
ATOM 1574 N N . ARG A 1 208 ? 4.774 6.647 2.010 1.00 92.75 208 ARG A N 1
ATOM 1575 C CA . ARG A 1 208 ? 5.162 5.814 3.147 1.00 92.75 208 ARG A CA 1
ATOM 1576 C C . ARG A 1 208 ? 6.649 5.965 3.462 1.00 92.75 208 ARG A C 1
ATOM 1578 O O . ARG A 1 208 ? 6.975 6.189 4.627 1.00 92.75 208 ARG A O 1
ATOM 1585 N N . TYR A 1 209 ? 7.517 5.926 2.451 1.00 92.88 209 TYR A N 1
ATOM 1586 C CA . TYR A 1 209 ? 8.942 6.205 2.632 1.00 92.88 209 TYR A CA 1
ATOM 1587 C C . TYR A 1 209 ? 9.169 7.622 3.188 1.00 92.88 209 TYR A C 1
ATOM 1589 O O . TYR A 1 209 ? 9.793 7.778 4.242 1.00 92.88 209 TYR A O 1
ATOM 1597 N N . ALA A 1 210 ? 8.565 8.640 2.564 1.00 90.81 210 ALA A N 1
ATOM 1598 C CA . ALA A 1 210 ? 8.669 10.038 2.986 1.00 90.81 210 ALA A CA 1
ATOM 1599 C C . ALA A 1 210 ? 8.263 10.246 4.456 1.00 90.81 210 ALA A C 1
ATOM 1601 O O . ALA A 1 210 ? 8.981 10.894 5.216 1.00 90.81 210 ALA A O 1
ATOM 1602 N N . ALA A 1 211 ? 7.155 9.637 4.893 1.00 86.44 211 ALA A N 1
ATOM 1603 C CA . ALA A 1 211 ? 6.658 9.756 6.263 1.00 86.44 211 ALA A CA 1
ATOM 1604 C C . ALA A 1 211 ? 7.608 9.159 7.318 1.00 86.44 211 ALA A C 1
ATOM 1606 O O . ALA A 1 211 ? 7.581 9.585 8.472 1.00 86.44 211 ALA A O 1
ATOM 1607 N N . THR A 1 212 ? 8.435 8.179 6.943 1.00 80.19 212 THR A N 1
ATOM 1608 C CA . THR A 1 212 ? 9.405 7.534 7.848 1.00 80.19 212 THR A CA 1
ATOM 1609 C C . THR A 1 212 ? 10.788 8.178 7.852 1.00 80.19 212 THR A C 1
ATOM 1611 O O . THR A 1 212 ? 11.580 7.892 8.746 1.00 80.19 212 THR A O 1
ATOM 1614 N N . ARG A 1 213 ? 11.080 9.052 6.882 1.00 73.06 213 ARG A N 1
ATOM 1615 C CA . ARG A 1 213 ? 12.377 9.733 6.753 1.00 73.06 213 ARG A CA 1
ATOM 1616 C C . ARG A 1 213 ? 12.556 10.894 7.741 1.00 73.06 213 ARG A C 1
ATOM 1618 O O . ARG A 1 213 ? 13.690 11.283 8.002 1.00 73.06 213 ARG A O 1
ATOM 1625 N N . ASN A 1 214 ? 11.481 11.447 8.310 1.00 60.19 214 ASN A N 1
ATOM 1626 C CA . ASN A 1 214 ? 11.558 12.605 9.210 1.00 60.19 214 ASN A CA 1
ATOM 1627 C C . ASN A 1 214 ? 12.465 12.329 10.429 1.00 60.19 214 ASN A C 1
ATOM 1629 O O . ASN A 1 214 ? 12.031 11.729 11.409 1.00 60.19 214 ASN A O 1
ATOM 1633 N N . GLY A 1 215 ? 13.719 12.794 10.359 1.00 55.81 215 GLY A N 1
ATOM 1634 C CA . GLY A 1 215 ? 14.709 12.757 11.443 1.00 55.81 215 GLY A CA 1
ATOM 1635 C C . GLY A 1 215 ? 15.944 11.874 11.210 1.00 55.81 215 GLY A C 1
ATOM 1636 O O . GLY A 1 215 ? 16.911 12.021 11.951 1.00 55.81 215 GLY A O 1
ATOM 1637 N N . ALA A 1 216 ? 15.964 11.005 10.193 1.00 57.34 216 ALA A N 1
ATOM 1638 C CA . ALA A 1 216 ? 17.137 10.191 9.857 1.00 57.34 216 ALA A CA 1
ATOM 1639 C C . ALA A 1 216 ? 17.248 9.977 8.339 1.00 57.34 216 ALA A C 1
ATOM 1641 O O . ALA A 1 216 ? 16.277 9.590 7.689 1.00 57.34 216 ALA A O 1
ATOM 1642 N N . VAL A 1 217 ? 18.445 10.194 7.783 1.00 58.72 217 VAL A N 1
ATOM 1643 C CA . VAL A 1 217 ? 18.798 9.884 6.386 1.00 58.72 217 VAL A CA 1
ATOM 1644 C C . VAL A 1 217 ? 18.770 8.362 6.218 1.00 58.72 217 VAL A C 1
ATOM 1646 O O . VAL A 1 217 ? 19.779 7.679 6.384 1.00 58.72 217 VAL A O 1
ATOM 1649 N N . ARG A 1 218 ? 17.580 7.796 5.995 1.00 73.00 218 ARG A N 1
ATOM 1650 C CA . ARG A 1 218 ? 17.403 6.357 5.804 1.00 73.00 218 ARG A CA 1
ATOM 1651 C C . ARG A 1 218 ? 17.441 6.061 4.317 1.00 73.00 218 ARG A C 1
ATOM 1653 O O . ARG A 1 218 ? 16.582 6.532 3.571 1.00 73.00 218 ARG A O 1
ATOM 1660 N N . ASP A 1 219 ? 18.432 5.279 3.906 1.00 86.44 219 ASP A N 1
ATOM 1661 C CA . ASP A 1 219 ? 18.539 4.783 2.538 1.00 86.44 219 ASP A CA 1
ATOM 1662 C C . ASP A 1 219 ? 17.210 4.112 2.106 1.00 86.44 219 ASP A C 1
ATOM 1664 O O . ASP A 1 219 ? 16.715 3.231 2.823 1.00 86.44 219 ASP A O 1
ATOM 1668 N N . PRO A 1 220 ? 16.610 4.529 0.972 1.00 89.12 220 PRO A N 1
ATOM 1669 C CA . PRO A 1 220 ? 15.356 3.975 0.461 1.00 89.12 220 PRO A CA 1
ATOM 1670 C C . PRO A 1 220 ? 15.355 2.448 0.322 1.00 89.12 220 PRO A C 1
ATOM 1672 O O . PRO A 1 220 ? 14.343 1.793 0.589 1.00 89.12 220 PRO A O 1
ATOM 1675 N N . LEU A 1 221 ? 16.496 1.870 -0.065 1.00 88.19 221 LEU A N 1
ATOM 1676 C CA . LEU A 1 221 ? 16.620 0.433 -0.266 1.00 88.19 221 LEU A CA 1
ATOM 1677 C C . LEU A 1 221 ? 16.605 -0.299 1.082 1.00 88.19 221 LEU A C 1
ATOM 1679 O O . LEU A 1 221 ? 15.783 -1.196 1.270 1.00 88.19 221 LEU A O 1
ATOM 1683 N N . ALA A 1 222 ? 17.425 0.129 2.045 1.00 88.88 222 ALA A N 1
ATOM 1684 C CA . ALA A 1 222 ? 17.415 -0.399 3.410 1.00 88.88 222 ALA A CA 1
ATOM 1685 C C . ALA A 1 222 ? 16.038 -0.264 4.084 1.00 88.88 222 ALA A C 1
ATOM 1687 O O . ALA A 1 222 ? 15.598 -1.171 4.792 1.00 88.88 222 ALA A O 1
ATOM 1688 N N . PHE A 1 223 ? 15.335 0.848 3.848 1.00 91.06 223 PHE A N 1
ATOM 1689 C CA . PHE A 1 223 ? 13.948 1.017 4.277 1.00 91.06 223 PHE A CA 1
ATOM 1690 C C . PHE A 1 223 ? 13.039 -0.064 3.674 1.00 91.06 223 PHE A C 1
ATOM 1692 O O . PHE A 1 223 ? 12.345 -0.756 4.416 1.00 91.06 223 PHE A O 1
ATOM 1699 N N . SER A 1 224 ? 13.077 -0.245 2.352 1.00 92.06 224 SER A N 1
ATOM 1700 C CA . SER A 1 224 ? 12.206 -1.208 1.673 1.00 92.06 224 SER A CA 1
ATOM 1701 C C . SER A 1 224 ? 12.459 -2.655 2.098 1.00 92.06 224 SER A C 1
ATOM 1703 O O . SER A 1 224 ? 11.501 -3.389 2.302 1.00 92.06 224 SER A O 1
ATOM 1705 N N . PHE A 1 225 ? 13.716 -3.043 2.342 1.00 90.75 225 PHE A N 1
ATOM 1706 C CA . PHE A 1 225 ? 14.037 -4.359 2.900 1.00 90.75 225 PHE A CA 1
ATOM 1707 C C . PHE A 1 225 ? 13.446 -4.564 4.296 1.00 90.75 225 PHE A C 1
ATOM 1709 O O . PHE A 1 225 ? 12.941 -5.644 4.589 1.00 90.75 225 PHE A O 1
ATOM 1716 N N . GLY A 1 226 ? 13.472 -3.534 5.148 1.00 90.25 226 GLY A N 1
ATOM 1717 C CA . GLY A 1 226 ? 12.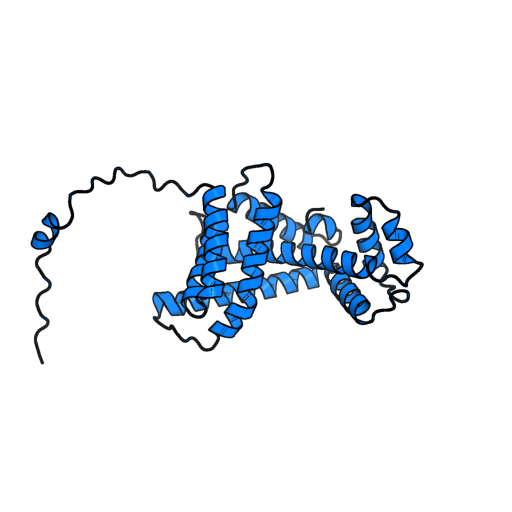842 -3.599 6.466 1.00 90.25 226 GLY A CA 1
ATOM 1718 C C . GLY A 1 226 ? 11.322 -3.770 6.388 1.00 90.25 226 GLY A C 1
ATOM 1719 O O . GLY A 1 226 ? 10.751 -4.516 7.177 1.00 90.25 226 GLY A O 1
ATOM 1720 N N . GLU A 1 227 ? 10.666 -3.117 5.427 1.00 91.81 227 GLU A N 1
ATOM 1721 C CA . GLU A 1 227 ? 9.226 -3.291 5.197 1.00 91.81 227 GLU A CA 1
ATOM 1722 C C . GLU A 1 227 ? 8.909 -4.682 4.609 1.00 91.81 227 GLU A C 1
ATOM 1724 O O . GLU A 1 227 ? 7.952 -5.311 5.054 1.00 91.81 227 GLU A O 1
ATOM 1729 N N . THR A 1 228 ? 9.725 -5.205 3.683 1.00 91.19 228 THR A N 1
ATOM 1730 C CA . THR A 1 228 ? 9.600 -6.587 3.178 1.00 91.19 228 THR A CA 1
ATOM 1731 C C . THR A 1 228 ? 9.713 -7.599 4.312 1.00 91.19 228 THR A C 1
ATOM 1733 O O . THR A 1 228 ? 8.822 -8.430 4.464 1.00 91.19 228 THR A O 1
ATOM 1736 N N . LEU A 1 229 ? 10.753 -7.496 5.147 1.00 89.81 229 LEU A N 1
ATOM 1737 C CA . LEU A 1 229 ? 10.951 -8.411 6.272 1.00 89.81 229 LEU A CA 1
ATOM 1738 C C . LEU A 1 229 ? 9.758 -8.371 7.232 1.00 89.81 229 LEU A C 1
ATOM 1740 O O . LEU A 1 229 ? 9.223 -9.418 7.580 1.00 89.81 229 LEU A O 1
ATOM 1744 N N . ARG A 1 230 ? 9.281 -7.172 7.585 1.00 89.12 230 ARG A N 1
ATOM 1745 C CA . ARG A 1 230 ? 8.102 -7.006 8.446 1.00 89.12 230 ARG A CA 1
ATOM 1746 C C . ARG A 1 230 ? 6.860 -7.678 7.857 1.00 89.12 230 ARG A C 1
ATOM 1748 O O . ARG A 1 230 ? 6.097 -8.317 8.578 1.00 89.12 230 ARG A O 1
ATOM 1755 N N . LEU A 1 231 ? 6.632 -7.528 6.551 1.00 88.75 231 LEU A N 1
ATOM 1756 C CA . LEU A 1 231 ? 5.498 -8.162 5.883 1.00 88.75 231 LEU A CA 1
ATOM 1757 C C . LEU A 1 231 ? 5.635 -9.689 5.869 1.00 88.75 231 LEU A C 1
ATOM 1759 O O . LEU A 1 231 ? 4.657 -10.389 6.115 1.00 88.75 231 LEU A O 1
ATOM 1763 N N . GLU A 1 232 ? 6.828 -10.213 5.603 1.00 89.62 232 GLU A N 1
ATOM 1764 C CA . GLU A 1 232 ? 7.089 -11.654 5.603 1.00 89.62 232 GLU A CA 1
ATOM 1765 C C . GLU A 1 232 ? 6.942 -12.271 6.995 1.00 89.62 232 GLU A C 1
ATOM 1767 O O . GLU A 1 232 ? 6.284 -13.302 7.133 1.00 89.62 232 GLU A O 1
ATOM 1772 N N . GLU A 1 233 ? 7.474 -11.619 8.029 1.00 88.12 233 GLU A N 1
ATOM 1773 C CA . GLU A 1 233 ? 7.305 -12.023 9.427 1.00 88.12 233 GLU A CA 1
ATOM 1774 C C . GLU A 1 233 ? 5.825 -12.066 9.816 1.00 88.12 233 GLU A C 1
ATOM 1776 O O . GLU A 1 233 ? 5.368 -13.056 10.395 1.00 88.12 233 GLU A O 1
ATOM 1781 N N . HIS A 1 234 ? 5.056 -11.043 9.425 1.00 86.31 234 HIS A N 1
ATOM 1782 C CA . HIS A 1 234 ? 3.616 -11.006 9.661 1.00 86.31 234 HIS A CA 1
ATOM 1783 C C . HIS A 1 234 ? 2.894 -12.166 8.965 1.00 86.31 234 HIS A C 1
ATOM 1785 O O . HIS A 1 234 ? 2.113 -12.878 9.589 1.00 86.31 234 HIS A O 1
ATOM 1791 N N . LEU A 1 235 ? 3.190 -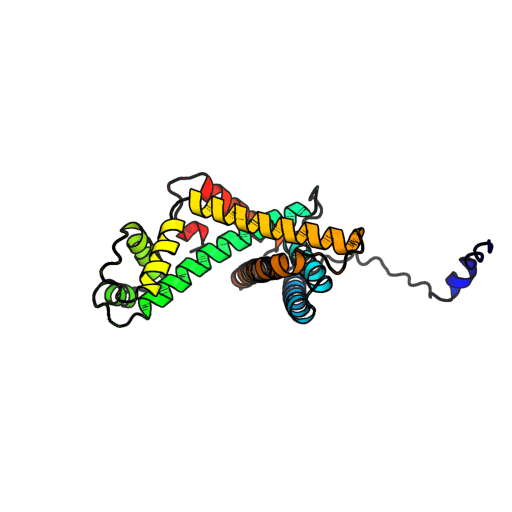12.413 7.687 1.00 86.19 235 LEU A N 1
ATOM 1792 C CA . LEU A 1 235 ? 2.571 -13.502 6.924 1.00 86.19 235 LEU A CA 1
ATOM 1793 C C . LEU A 1 235 ? 2.988 -14.900 7.415 1.00 86.19 235 LEU A C 1
ATOM 1795 O O . LEU A 1 235 ? 2.257 -15.865 7.186 1.00 86.19 235 LEU A O 1
ATOM 1799 N N . ALA A 1 236 ? 4.135 -15.023 8.086 1.00 85.75 236 ALA A N 1
ATOM 1800 C CA . ALA A 1 236 ? 4.630 -16.280 8.638 1.00 85.75 236 ALA A CA 1
ATOM 1801 C C . ALA A 1 236 ? 4.047 -16.621 10.023 1.00 85.75 236 ALA A C 1
ATOM 1803 O O . ALA A 1 236 ? 4.052 -17.795 10.403 1.00 85.75 236 ALA A O 1
ATOM 1804 N N . GLN A 1 237 ? 3.551 -15.638 10.787 1.00 80.06 237 GLN A N 1
ATOM 1805 C CA . GLN A 1 237 ? 3.135 -15.828 12.182 1.00 80.06 237 GLN A CA 1
ATOM 1806 C C . GLN A 1 237 ? 1.655 -15.474 12.426 1.00 80.06 237 GLN A C 1
ATOM 1808 O O . GLN A 1 237 ? 1.289 -14.302 12.393 1.00 80.06 237 GLN A O 1
ATOM 1813 N N . PRO A 1 238 ? 0.798 -16.445 12.810 1.00 56.25 238 PRO A N 1
ATOM 1814 C CA . PRO A 1 238 ? -0.623 -16.219 13.124 1.00 56.25 238 PRO A CA 1
ATOM 1815 C C . PRO A 1 238 ? -0.911 -15.232 14.267 1.00 56.25 238 PRO A C 1
ATOM 1817 O O . PRO A 1 238 ? -2.054 -14.820 14.436 1.00 56.25 238 PRO A O 1
ATOM 1820 N N . SER A 1 239 ? 0.093 -14.890 15.080 1.00 55.50 239 SER A N 1
ATOM 1821 C CA . SER A 1 239 ? -0.016 -13.950 16.202 1.00 55.50 239 SER A CA 1
ATOM 1822 C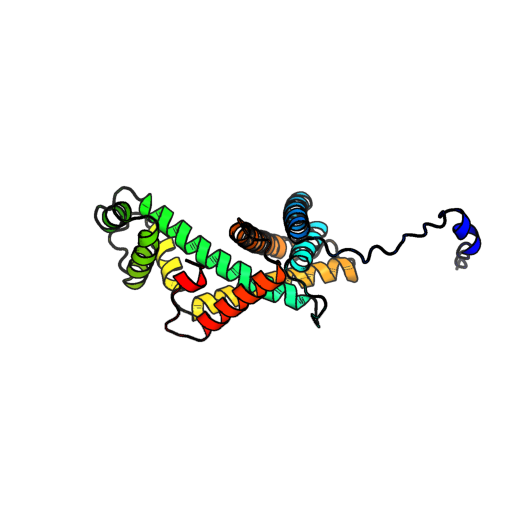 C . SER A 1 239 ? 0.490 -12.542 15.886 1.00 55.50 239 SER A C 1
ATOM 1824 O O . SER A 1 239 ? 0.518 -11.711 16.793 1.00 55.50 239 SER A O 1
ATOM 1826 N N . ALA A 1 240 ? 0.944 -12.272 14.658 1.00 60.47 240 ALA A N 1
ATOM 1827 C CA . ALA A 1 240 ? 1.537 -10.987 14.320 1.00 60.47 240 ALA A CA 1
ATOM 1828 C C . ALA A 1 240 ? 0.487 -9.866 14.376 1.00 60.47 240 ALA A C 1
ATOM 1830 O O . ALA A 1 240 ? -0.528 -9.896 13.680 1.00 60.47 240 ALA A O 1
ATOM 1831 N N . ASP A 1 241 ? 0.739 -8.873 15.228 1.00 81.00 241 ASP A N 1
ATOM 1832 C CA . ASP A 1 241 ? -0.143 -7.727 15.419 1.00 81.00 241 ASP A CA 1
ATOM 1833 C C . ASP A 1 241 ? -0.189 -6.886 14.131 1.00 81.00 241 ASP A C 1
ATOM 1835 O O . ASP A 1 241 ? 0.843 -6.485 13.588 1.00 81.00 241 ASP A O 1
ATOM 1839 N N . LEU A 1 242 ? -1.394 -6.596 13.632 1.00 82.50 242 LEU A N 1
ATOM 1840 C CA . LEU A 1 242 ? -1.589 -5.731 12.466 1.00 82.50 242 LEU A CA 1
ATOM 1841 C C . LEU A 1 242 ? -1.031 -4.315 12.713 1.00 82.50 242 LEU A C 1
ATOM 1843 O O . LEU A 1 242 ? -0.667 -3.611 11.769 1.00 82.50 242 LEU A O 1
ATOM 1847 N N . LEU A 1 243 ? -0.947 -3.897 13.980 1.00 83.94 243 LEU A N 1
ATOM 1848 C CA . LEU A 1 243 ? -0.322 -2.637 14.378 1.00 83.94 243 LEU A CA 1
ATOM 1849 C C . LEU A 1 243 ? 1.180 -2.637 14.132 1.00 83.94 243 LEU A C 1
ATOM 1851 O O . LEU A 1 243 ? 1.689 -1.664 13.574 1.00 83.94 243 LEU A O 1
ATOM 1855 N N . ASP A 1 244 ? 1.853 -3.735 14.473 1.00 85.19 244 ASP A N 1
ATOM 1856 C CA . ASP A 1 244 ? 3.282 -3.897 14.226 1.00 85.19 244 ASP A CA 1
ATOM 1857 C C . ASP A 1 244 ? 3.559 -3.874 12.718 1.00 85.19 244 ASP A C 1
ATOM 1859 O O . ASP A 1 244 ? 4.379 -3.077 12.257 1.00 85.19 244 ASP A O 1
ATOM 1863 N N . LEU A 1 245 ? 2.759 -4.604 11.918 1.00 84.06 245 LEU A N 1
ATOM 1864 C CA . LEU A 1 245 ? 2.830 -4.542 10.451 1.00 84.06 245 LEU A CA 1
ATOM 1865 C C . LEU A 1 245 ? 2.706 -3.099 9.934 1.00 84.06 245 LEU A C 1
ATOM 1867 O O . LEU A 1 245 ? 3.493 -2.652 9.095 1.00 84.06 245 LEU A O 1
ATOM 1871 N N . ALA A 1 246 ? 1.728 -2.352 10.446 1.00 81.19 246 ALA A N 1
ATOM 1872 C CA . ALA A 1 246 ? 1.488 -0.964 10.066 1.00 81.19 246 ALA A CA 1
ATOM 1873 C C . ALA A 1 246 ? 2.530 0.025 10.633 1.00 81.19 246 ALA A C 1
ATOM 1875 O O . ALA A 1 246 ? 2.508 1.208 10.263 1.00 81.19 246 ALA A O 1
ATOM 1876 N N . GLY A 1 247 ? 3.455 -0.432 11.483 1.00 77.56 247 GLY A N 1
ATOM 1877 C CA . GLY A 1 247 ? 4.512 0.355 12.112 1.00 77.56 247 GLY A CA 1
ATOM 1878 C C . GLY A 1 247 ? 3.983 1.332 13.162 1.00 77.56 247 GLY A C 1
ATOM 1879 O O . GLY A 1 247 ? 4.230 2.542 13.030 1.00 77.56 247 GLY A O 1
ATOM 1880 N N . TYR A 1 248 ? 3.209 0.820 14.125 1.00 79.00 248 TYR A N 1
ATOM 1881 C CA . TYR A 1 248 ? 2.682 1.532 15.297 1.00 79.00 248 TYR A CA 1
ATOM 1882 C C . TYR A 1 248 ? 3.255 1.031 16.613 1.00 79.00 248 TYR A C 1
ATOM 1884 O O . TYR A 1 248 ? 3.538 -0.178 16.706 1.00 79.00 248 TYR A O 1
#

Organism: NCBI:txid2497878

Radius of gyration: 23.65 Å; chains: 1; bounding box: 62×36×82 Å

pLDDT: mean 84.24, std 15.71, range [42.19, 98.06]

Foldseek 3Di:
DDDDDDDPDPVVCCVVDPPPPPVPPVPPLQALVRLLVLLVVLLVVLVVPDFLSNLQSLLCNLCSQANDPPDPDSLNSLLLLLLLLLLLVLLCLLVVLLVVQCPQPPQPPLNVVLVPDDPVVNSVSLLVVLCVLDPVSRPDPVSNVSSVVSSCVLDLVVSVVSSVVSSVLSVVSVVSNCCCPVVVCRCDPCRVVSCVRSSVSSVSSSVSLVVVPVPHSDRSNNVSVVSVVLSVVQSVDNPRDSCVNSPD

Sequence (248 aa):
MSNPKPLPDRTKLDHLLPDYDVPEPALDRPTSDDRLEVAVESIQAAILAGGAAAAGMLWATVECLFGSAGDENKLASGERAADVATIAWVRYDLNHTLGALLRNQGDPGWSAAAQVLPRQERLPFFVKYLQAGDFSNVRSARVVSQARHCARMLDLREVGSLRTEVLTTLKGLYRQRNLILHGGITNAPLLPGILRSATPLVTAAVNRYAATRNGAVRDPLAFSFGETLRLEEHLAQPSADLLDLAGY

Secondary structure (DSSP, 8-state):
-PPPPPPPPGGGTTTTS----------PPPPHHHHHHHHHHHHHHHHHH-HHHHHHHHHHHHHHHH--TT-SSTHHHHHHHHHHHHHHHHHHHHHHHHHHHHH-TT-TTHHHHHHHS-HHHHHHHHHHHHHH---TT---HHHHHHHHHHHHTTSHHHHHHHHHHHHHHHHHHHHHHHHHHTT--SS-TTHHHHHHHHHHHHHHHHHHHHHHHTTS---HHHHHHHHHHHHHHHHH-TT--HHHHTT-